Protein AF-A0A1I5PTF4-F1 (afdb_monomer_lite)

Foldseek 3Di:
DLVVCVQLVVLVVSQVVLVVVQVVLVVDDPPDLVNLLVLLVSLLSNLCSLLQLVDDVSSQVSLVVSLVSLPPDPSSVLSNLLSLLQCVSHDDLVVNLVSLVVSLVVCVVVVVLQSNLQSLLSNLLSCQLQDPDDLVSSVVSLVSSVVSDPDQDLSLLQSLQVVLVSCVQVVVHLPVSLVSLVVSCPHDDRLVSQLQSLQSNLLSCLLVVHDVVVSVVSVVSNVVSLVVSVPDPSDGPVSVVSNLLSVLLVCVSVVHDSLVSLVVVVVVVPPPCVLVSVLSNCVNVVPPPPPSDPVGSVSNSVRCSVSSGDHDHDHPND

Sequence (318 aa):
MAMYLYDSGDIDNSFSIAQELVNNIRTISNEDNDMNRMVCNVYSLMATLQNHLSIEDMGARYYKLALNRGKLHENTLYEYYCCLKKCGMFFQHNEEIQSLKEAAAYFEEINSVIDAGEAYFNIATEMLFYGGYENRLIESYFKKALDSFGHNSLKLSYVYNNMGIFYVLAKENAKEALEYFKKAKLLGLSDFTYMTINLNICMCDLLLDIEPLVFYQDHDNFMNAYESIASRENTTAYENQYKDLLEAITLEHQGKSAVQLCHKHLLKGEEFFSPIWKDILSRQISVPNKNATYPDSHFFYEQINRKRIFLAEFRYWE

Radius of gyration: 20.08 Å; chains: 1; bounding box: 46×39×57 Å

Organism: NCBI:txid43305

pLDDT: mean 88.53, std 10.12, range [48.53, 98.38]

Secondary structure (DSSP, 8-state):
-HHHHHHHT-HHHHHHHHHHHHHHHTT--TT-HHHHHHHHHHHHHHHHHHHHHT-TTTTHHHHHHHHHHHTSSGGGHHHHHHHHHTGGGTS-HHHHHHHHHHHHHHHHHTT-HHHHHHHHHHHHHHHHHH--S-HHHHHHHHHHHHHHS-TT-TTHHHHHHHHHHHHHHTS--HHHHHHHHHHHHTS---HHHHHHHHHHHHHHHHHHT--HHHHHHHHHHHHHHHHHHTTSTT--HHHHHHHHHHHHHHHHHTT---HHHHHHHHTTT-TTTHHHHHHHHHHHHT---TT---SSSHHHHHHHHHHT----------

Structure (mmCIF, N/CA/C/O backbone):
data_AF-A0A1I5PTF4-F1
#
_entry.id   AF-A0A1I5PTF4-F1
#
loop_
_atom_site.group_PDB
_atom_site.id
_atom_site.type_symbol
_atom_site.label_atom_id
_atom_site.label_alt_id
_atom_site.label_comp_id
_atom_site.label_asym_id
_atom_site.label_entity_id
_atom_site.label_seq_id
_atom_site.pdbx_PDB_ins_code
_atom_site.Cartn_x
_atom_site.Cartn_y
_atom_site.Cartn_z
_atom_site.occupancy
_atom_site.B_iso_or_equiv
_atom_site.auth_seq_id
_atom_site.auth_comp_id
_atom_site.auth_asym_id
_atom_site.auth_atom_id
_atom_site.pdbx_PDB_model_num
ATOM 1 N N . MET A 1 1 ? 0.232 3.411 -21.872 1.00 80.88 1 MET A N 1
ATOM 2 C CA . MET A 1 1 ? -1.235 3.419 -21.698 1.00 80.88 1 MET A CA 1
ATOM 3 C C . MET A 1 1 ? -1.656 2.479 -20.579 1.00 80.88 1 MET A C 1
ATOM 5 O O . MET A 1 1 ? -2.067 2.996 -19.559 1.00 80.88 1 MET A O 1
ATOM 9 N N . ALA A 1 2 ? -1.473 1.156 -20.700 1.00 87.69 2 ALA A N 1
ATOM 10 C CA . ALA A 1 2 ? -1.868 0.200 -19.649 1.00 87.69 2 ALA A CA 1
ATOM 11 C C . ALA A 1 2 ? -1.293 0.532 -18.254 1.00 87.69 2 ALA A C 1
ATOM 13 O O . ALA A 1 2 ? -2.047 0.671 -17.304 1.00 87.69 2 ALA A O 1
ATOM 14 N N . MET A 1 3 ? 0.014 0.790 -18.144 1.00 85.25 3 MET A N 1
ATOM 15 C CA . MET A 1 3 ? 0.644 1.184 -16.870 1.00 85.25 3 MET A CA 1
ATOM 16 C C . MET A 1 3 ? 0.053 2.472 -16.269 1.00 85.25 3 MET A C 1
ATOM 18 O O . MET A 1 3 ? -0.274 2.505 -15.096 1.00 85.25 3 MET A O 1
ATOM 22 N N . TYR A 1 4 ? -0.204 3.496 -17.090 1.00 83.88 4 TYR A N 1
ATOM 23 C CA . TYR A 1 4 ? -0.868 4.722 -16.626 1.00 83.88 4 TYR A CA 1
ATOM 24 C C . TYR A 1 4 ? -2.283 4.451 -16.094 1.00 83.88 4 TYR A C 1
ATOM 26 O O . TYR A 1 4 ? -2.690 5.025 -15.089 1.00 83.88 4 TYR A O 1
ATOM 34 N N . LEU A 1 5 ? -3.027 3.562 -16.760 1.00 84.88 5 LEU A N 1
ATOM 35 C CA . LEU A 1 5 ? -4.355 3.152 -16.309 1.00 84.88 5 LEU A CA 1
ATOM 36 C C . LEU A 1 5 ? -4.267 2.427 -14.963 1.00 84.88 5 LEU A C 1
ATOM 38 O O . LEU A 1 5 ? -5.004 2.788 -14.049 1.00 84.88 5 LEU A O 1
ATOM 42 N N . TYR A 1 6 ? -3.300 1.517 -14.802 1.00 85.19 6 TYR A N 1
ATOM 43 C CA . TYR A 1 6 ? -3.016 0.872 -13.519 1.00 85.19 6 TYR A CA 1
ATOM 44 C C . TYR A 1 6 ? -2.727 1.898 -12.411 1.00 85.19 6 TYR A C 1
ATOM 46 O O . TYR A 1 6 ? -3.403 1.881 -11.385 1.00 85.19 6 TYR A O 1
ATOM 54 N N . ASP A 1 7 ? -1.818 2.847 -12.651 1.00 76.75 7 ASP A N 1
ATOM 55 C CA . ASP A 1 7 ? -1.449 3.888 -11.677 1.00 76.75 7 ASP A CA 1
ATOM 56 C C . ASP A 1 7 ? -2.629 4.802 -11.311 1.00 76.75 7 ASP A C 1
ATOM 58 O O . ASP A 1 7 ? -2.730 5.302 -10.189 1.00 76.75 7 ASP A O 1
ATOM 62 N N . SER A 1 8 ? -3.549 5.018 -12.254 1.00 72.69 8 SER A N 1
ATOM 63 C CA . SER A 1 8 ? -4.776 5.789 -12.026 1.00 72.69 8 SER A CA 1
ATOM 64 C C . SER A 1 8 ? -5.890 4.996 -11.327 1.00 72.69 8 SER A C 1
ATOM 66 O O . SER A 1 8 ? -6.900 5.581 -10.940 1.00 72.69 8 SER A O 1
ATOM 68 N N . GLY A 1 9 ? -5.710 3.686 -11.128 1.00 74.50 9 GLY A N 1
ATOM 69 C CA . GLY A 1 9 ? -6.708 2.790 -10.544 1.00 74.50 9 GLY A CA 1
ATOM 70 C C . GLY A 1 9 ? -7.732 2.233 -11.541 1.00 74.50 9 GLY A C 1
ATOM 71 O O . GLY A 1 9 ? -8.684 1.570 -11.126 1.00 74.50 9 GLY A O 1
ATOM 72 N N . ASP A 1 10 ? -7.552 2.452 -12.844 1.00 81.44 10 ASP A N 1
ATOM 73 C CA . ASP A 1 10 ? -8.340 1.821 -13.909 1.00 81.44 10 ASP A CA 1
ATOM 74 C C . ASP A 1 10 ? -7.760 0.434 -14.244 1.00 81.44 10 ASP A C 1
ATOM 76 O O . ASP A 1 10 ? -7.103 0.203 -15.267 1.00 81.44 10 ASP A O 1
ATOM 80 N N . ILE A 1 11 ? -7.953 -0.486 -13.295 1.00 85.62 11 ILE A N 1
ATOM 81 C CA . ILE A 1 11 ? -7.423 -1.853 -13.341 1.00 85.62 11 ILE A CA 1
ATOM 82 C C . ILE A 1 11 ? -8.036 -2.640 -14.506 1.00 85.62 11 ILE A C 1
ATOM 84 O O . ILE A 1 11 ? -7.319 -3.379 -15.178 1.00 85.62 11 ILE A O 1
ATOM 88 N N . ASP A 1 12 ? -9.323 -2.430 -14.793 1.00 85.62 12 ASP A N 1
ATOM 89 C CA . ASP A 1 12 ? -10.088 -3.148 -15.820 1.00 85.62 12 ASP A CA 1
ATOM 90 C C . ASP A 1 12 ? -9.501 -2.907 -17.215 1.00 85.62 12 ASP A C 1
ATOM 92 O O . ASP A 1 12 ? -9.117 -3.846 -17.925 1.00 85.62 12 ASP A O 1
ATOM 96 N N . ASN A 1 13 ? -9.357 -1.633 -17.593 1.00 89.19 13 ASN A N 1
ATOM 97 C CA . ASN A 1 13 ? -8.793 -1.279 -18.890 1.00 89.19 13 ASN A CA 1
ATOM 98 C C . ASN A 1 13 ? -7.296 -1.595 -18.952 1.00 89.19 13 ASN A C 1
ATOM 100 O O . ASN A 1 13 ? -6.803 -2.017 -20.002 1.00 89.19 13 ASN A O 1
ATOM 104 N N . SER A 1 14 ? -6.570 -1.441 -17.839 1.00 92.31 14 SER A N 1
ATOM 105 C CA . SER A 1 14 ? -5.164 -1.844 -17.767 1.00 92.31 14 SER A CA 1
ATOM 106 C C . SER A 1 14 ? -4.986 -3.337 -18.053 1.00 92.31 14 SER A C 1
ATOM 108 O O . SER A 1 14 ? -4.173 -3.704 -18.907 1.00 92.31 14 SER A O 1
ATOM 110 N N . PHE A 1 15 ? -5.793 -4.193 -17.417 1.00 92.62 15 PHE A N 1
ATOM 111 C CA . PHE A 1 15 ? -5.755 -5.640 -17.602 1.00 92.62 15 PHE A CA 1
ATOM 112 C C . PHE A 1 15 ? -6.100 -6.059 -19.026 1.00 92.62 15 PHE A C 1
ATOM 114 O O . PHE A 1 15 ? -5.346 -6.822 -19.634 1.00 92.62 15 PHE A O 1
ATOM 121 N N . SER A 1 16 ? -7.176 -5.507 -19.587 1.00 92.62 16 SER A N 1
ATOM 122 C CA . SER A 1 16 ? -7.591 -5.785 -20.965 1.00 92.62 16 SER A CA 1
ATOM 123 C C . SER A 1 16 ? -6.475 -5.468 -21.973 1.00 92.62 16 SER A C 1
ATOM 125 O O . SER A 1 16 ? -6.077 -6.326 -22.768 1.00 92.62 16 SER A O 1
ATOM 127 N N . ILE A 1 17 ? -5.874 -4.276 -21.872 1.00 94.81 17 ILE A N 1
ATOM 128 C CA . ILE A 1 17 ? -4.780 -3.861 -22.763 1.00 94.81 17 ILE A CA 1
ATOM 129 C C . ILE A 1 17 ? -3.530 -4.719 -22.533 1.00 94.81 17 ILE A C 1
ATOM 131 O O . ILE A 1 17 ? -2.890 -5.146 -23.495 1.00 94.81 17 ILE A O 1
ATOM 135 N N . ALA A 1 18 ? -3.159 -4.997 -21.279 1.00 94.38 18 ALA A N 1
ATOM 136 C CA . ALA A 1 18 ? -2.005 -5.841 -20.977 1.00 94.38 18 ALA A CA 1
ATOM 137 C C . ALA A 1 18 ? -2.177 -7.256 -21.556 1.00 94.38 18 ALA A C 1
ATOM 139 O O . ALA A 1 18 ? -1.222 -7.825 -22.088 1.00 94.38 18 ALA A O 1
ATOM 140 N N . GLN A 1 19 ? -3.389 -7.812 -21.509 1.00 93.25 19 GLN A N 1
ATOM 141 C CA . GLN A 1 19 ? -3.687 -9.134 -22.052 1.00 93.25 19 GLN A CA 1
ATOM 142 C C . GLN A 1 19 ? -3.587 -9.170 -23.579 1.00 93.25 19 GLN A C 1
ATOM 144 O O . GLN A 1 19 ? -3.000 -10.105 -24.132 1.00 93.25 19 GLN A O 1
ATOM 149 N N . GLU A 1 20 ? -4.072 -8.134 -24.264 1.00 93.06 20 GLU A N 1
ATOM 150 C CA . GLU A 1 20 ? -3.877 -7.977 -25.708 1.00 93.06 20 GLU A CA 1
ATOM 151 C C . GLU A 1 20 ? -2.384 -7.910 -26.070 1.00 93.06 20 GLU A C 1
ATOM 153 O O . GLU A 1 20 ? -1.916 -8.637 -26.952 1.00 93.06 20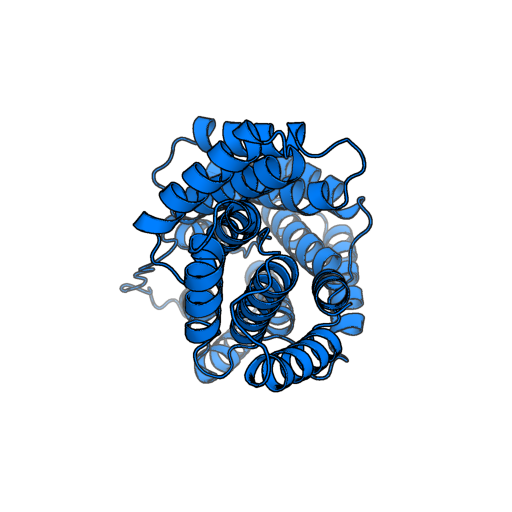 GLU A O 1
ATOM 158 N N . LEU A 1 21 ? -1.606 -7.102 -25.340 1.00 92.75 21 LEU A N 1
ATOM 159 C CA . LEU A 1 21 ? -0.164 -6.974 -25.556 1.00 92.75 21 LE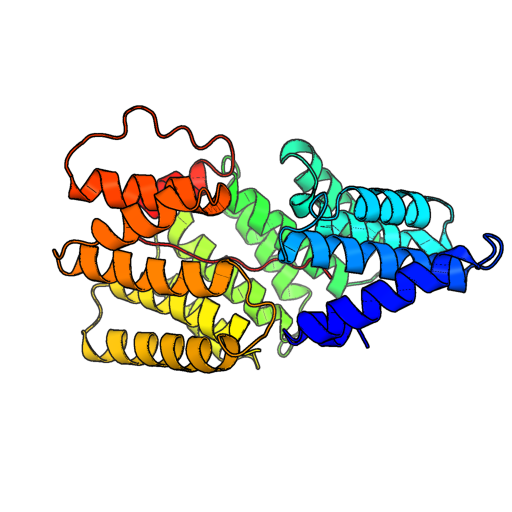U A CA 1
ATOM 160 C C . LEU A 1 21 ? 0.561 -8.312 -25.362 1.00 92.75 21 LEU A C 1
ATOM 162 O O . LEU A 1 21 ? 1.363 -8.695 -26.212 1.00 92.75 21 LEU A O 1
ATOM 166 N N . VAL A 1 22 ? 0.250 -9.063 -24.301 1.00 92.12 22 VAL A N 1
ATOM 167 C CA . VAL A 1 22 ? 0.828 -10.397 -24.060 1.00 92.12 22 VAL A CA 1
ATOM 168 C C . VAL A 1 22 ? 0.520 -11.370 -25.201 1.00 92.12 22 VAL A C 1
ATOM 170 O O . VAL A 1 22 ? 1.403 -12.125 -25.619 1.00 92.12 22 VAL A O 1
ATOM 173 N N . ASN A 1 23 ? -0.702 -11.352 -25.736 1.00 89.31 23 ASN A N 1
ATOM 174 C CA . ASN A 1 23 ? -1.079 -12.212 -26.859 1.00 89.31 23 ASN A CA 1
ATOM 175 C C . ASN A 1 23 ? -0.277 -11.884 -28.127 1.00 89.31 23 ASN A C 1
ATOM 177 O O . ASN A 1 23 ? 0.148 -12.799 -28.837 1.00 89.31 23 ASN A O 1
ATOM 181 N N . ASN A 1 24 ? 0.008 -10.601 -28.356 1.00 87.19 24 ASN A N 1
ATOM 182 C CA . ASN A 1 24 ? 0.784 -10.122 -29.499 1.00 87.19 24 ASN A CA 1
ATOM 183 C C . ASN A 1 24 ? 2.300 -10.359 -29.355 1.00 87.19 24 ASN A C 1
ATOM 185 O O . ASN A 1 24 ? 3.009 -10.444 -30.354 1.00 87.19 24 ASN A O 1
ATOM 189 N N . ILE A 1 25 ? 2.824 -10.536 -28.136 1.00 86.00 25 ILE A N 1
ATOM 190 C CA . ILE A 1 25 ? 4.259 -10.801 -27.913 1.00 86.00 25 ILE A CA 1
ATOM 191 C C . ILE A 1 25 ? 4.712 -12.149 -28.496 1.00 86.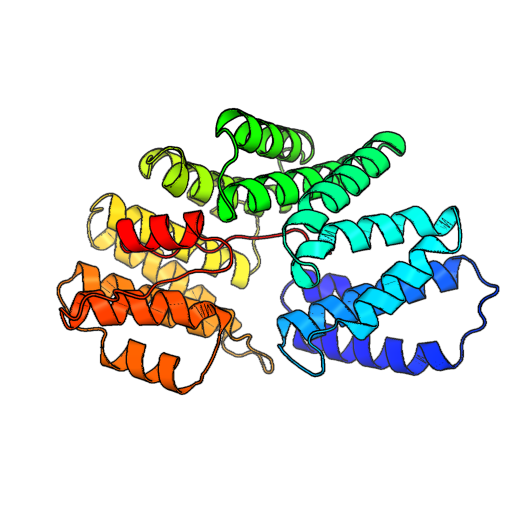00 25 ILE A C 1
ATOM 193 O O . ILE A 1 25 ? 5.876 -12.303 -28.869 1.00 86.00 25 ILE A O 1
ATOM 197 N N . ARG A 1 26 ? 3.806 -13.127 -28.649 1.00 66.25 26 ARG A N 1
ATOM 198 C CA . ARG A 1 26 ? 4.134 -14.476 -29.159 1.00 66.25 26 ARG A CA 1
ATOM 199 C C . ARG A 1 26 ? 4.685 -14.495 -30.590 1.00 66.25 26 ARG A C 1
ATOM 201 O O . ARG A 1 26 ? 5.212 -15.521 -31.010 1.00 66.25 26 ARG A O 1
ATOM 208 N N . THR A 1 27 ? 4.573 -13.394 -31.330 1.00 64.88 27 THR A N 1
ATOM 209 C CA . THR A 1 27 ? 5.012 -13.283 -32.728 1.00 64.88 27 THR A CA 1
ATOM 210 C C . THR A 1 27 ? 6.323 -12.510 -32.909 1.00 64.88 27 THR A C 1
ATOM 212 O O . THR A 1 27 ? 6.710 -12.240 -34.042 1.00 64.88 27 THR A O 1
ATOM 215 N N . ILE A 1 28 ? 7.001 -12.124 -31.822 1.00 64.00 28 ILE A N 1
ATOM 216 C CA . ILE A 1 28 ? 8.110 -11.157 -31.849 1.00 64.00 28 ILE A CA 1
ATOM 217 C C . ILE A 1 28 ? 9.474 -11.864 -31.714 1.00 64.00 28 ILE A C 1
ATOM 219 O O . ILE A 1 28 ? 9.648 -12.749 -30.878 1.00 64.00 28 ILE A O 1
ATOM 223 N N . SER A 1 29 ? 10.442 -11.473 -32.556 1.00 58.31 29 SER A N 1
ATOM 224 C CA . SER A 1 29 ? 11.831 -11.976 -32.555 1.00 58.31 29 SER A CA 1
ATOM 225 C C . SER A 1 29 ? 12.645 -11.450 -31.360 1.00 58.31 29 SER A C 1
ATOM 227 O O . SER A 1 29 ? 12.434 -10.328 -30.912 1.00 58.31 29 SER A O 1
ATOM 229 N N . ASN A 1 30 ? 13.612 -12.240 -30.874 1.00 61.94 30 ASN A N 1
ATOM 230 C CA . ASN A 1 30 ? 14.463 -11.923 -29.712 1.00 61.94 30 ASN A CA 1
ATOM 231 C C . ASN A 1 30 ? 15.628 -10.950 -30.006 1.00 61.94 30 ASN A C 1
ATOM 233 O O . ASN A 1 30 ? 16.384 -10.633 -29.091 1.00 61.94 30 ASN A O 1
ATOM 237 N N . GLU A 1 31 ? 15.819 -10.517 -31.253 1.00 62.47 31 GLU A N 1
ATOM 238 C CA . GLU A 1 31 ? 17.036 -9.798 -31.679 1.00 62.47 31 GLU A CA 1
ATOM 239 C C . GLU A 1 31 ? 16.957 -8.264 -31.548 1.00 62.47 31 GLU A C 1
ATOM 241 O O . GLU A 1 31 ? 17.973 -7.592 -31.712 1.00 62.47 31 GLU A O 1
ATOM 246 N N . ASP A 1 32 ? 15.786 -7.700 -31.229 1.00 69.62 32 ASP A N 1
ATOM 247 C CA . ASP A 1 32 ? 15.592 -6.249 -31.099 1.00 69.62 32 ASP A CA 1
ATOM 248 C C . ASP A 1 32 ? 15.573 -5.800 -29.625 1.00 69.62 32 ASP A C 1
ATOM 250 O O . ASP A 1 32 ? 14.757 -6.233 -28.806 1.00 69.62 32 ASP A O 1
ATOM 254 N N . ASN A 1 33 ? 16.500 -4.904 -29.297 1.00 65.06 33 ASN A N 1
ATOM 255 C CA . ASN A 1 33 ? 16.749 -4.373 -27.964 1.00 65.06 33 ASN A CA 1
ATOM 256 C C . ASN A 1 33 ? 15.581 -3.562 -27.382 1.00 65.06 33 ASN A C 1
ATOM 258 O O . ASN A 1 33 ? 15.250 -3.750 -26.209 1.00 65.06 33 ASN A O 1
ATOM 262 N N . ASP A 1 34 ? 14.936 -2.699 -28.169 1.00 69.19 34 ASP A N 1
ATOM 263 C CA . ASP A 1 34 ? 13.796 -1.905 -27.684 1.00 69.19 34 ASP A CA 1
ATOM 264 C C . ASP A 1 34 ? 12.563 -2.795 -27.487 1.00 69.19 34 ASP A C 1
ATOM 266 O O . ASP A 1 34 ? 11.793 -2.632 -26.533 1.00 69.19 34 ASP A O 1
ATOM 270 N N . MET A 1 35 ? 12.438 -3.825 -28.324 1.00 78.62 35 MET A N 1
ATOM 271 C CA . MET A 1 35 ? 11.400 -4.841 -28.177 1.00 78.62 35 MET A CA 1
ATOM 272 C C . MET A 1 35 ? 11.600 -5.687 -26.918 1.00 78.62 35 MET A C 1
ATOM 274 O O . MET A 1 35 ? 10.627 -5.991 -26.231 1.00 78.62 35 MET A O 1
ATOM 278 N N . ASN A 1 36 ? 12.841 -6.017 -26.552 1.00 80.12 36 ASN A N 1
ATOM 279 C CA . ASN A 1 36 ? 13.128 -6.761 -25.323 1.00 80.12 36 ASN A CA 1
ATOM 280 C C . ASN A 1 36 ? 12.722 -5.981 -24.057 1.00 80.12 36 ASN A C 1
ATOM 282 O O . ASN A 1 36 ? 12.136 -6.572 -23.144 1.00 80.12 36 ASN A O 1
ATOM 286 N N . ARG A 1 37 ? 12.948 -4.659 -24.023 1.00 87.62 37 ARG A N 1
ATOM 287 C CA . ARG A 1 37 ? 12.494 -3.782 -22.925 1.00 87.62 37 ARG A CA 1
ATOM 288 C C . ARG A 1 37 ? 10.970 -3.741 -22.831 1.00 87.62 37 ARG A C 1
ATOM 290 O O . ARG A 1 37 ? 10.405 -3.955 -21.760 1.00 87.62 37 ARG A O 1
ATOM 297 N N . MET A 1 38 ? 10.291 -3.543 -23.965 1.00 88.69 38 MET A N 1
ATOM 298 C CA . MET A 1 38 ? 8.825 -3.547 -24.027 1.00 88.69 38 MET A CA 1
ATOM 299 C C . MET A 1 38 ? 8.238 -4.873 -23.528 1.00 88.69 38 MET A C 1
ATOM 301 O O . MET A 1 38 ? 7.310 -4.869 -22.721 1.00 88.69 38 MET A O 1
ATOM 305 N N . VAL A 1 39 ? 8.791 -6.006 -23.970 1.00 89.75 39 VAL A N 1
ATOM 306 C CA . VAL A 1 39 ? 8.350 -7.342 -23.544 1.00 89.75 39 VAL A CA 1
ATOM 307 C C . VAL A 1 39 ? 8.524 -7.528 -22.037 1.00 89.75 39 VAL A C 1
ATOM 309 O O . VAL A 1 39 ? 7.618 -8.046 -21.384 1.00 89.75 39 VAL A O 1
ATOM 312 N N . CYS A 1 40 ? 9.653 -7.082 -21.473 1.00 91.12 40 CYS A N 1
ATOM 313 C CA . CYS A 1 40 ? 9.882 -7.124 -20.030 1.00 91.12 40 CYS A CA 1
ATOM 314 C C . CYS A 1 40 ? 8.804 -6.332 -19.274 1.00 91.12 40 CYS A C 1
ATOM 316 O O . CYS A 1 40 ? 8.163 -6.886 -18.384 1.00 91.12 40 CYS A O 1
ATOM 318 N N . ASN A 1 41 ? 8.527 -5.094 -19.694 1.00 92.06 41 ASN A N 1
ATOM 319 C CA . ASN A 1 41 ? 7.523 -4.234 -19.060 1.00 92.06 41 ASN A CA 1
ATOM 320 C C . ASN A 1 41 ? 6.106 -4.808 -19.151 1.00 92.06 41 ASN A C 1
ATOM 322 O O . ASN A 1 41 ? 5.368 -4.773 -18.171 1.00 92.06 41 ASN A O 1
ATOM 326 N N . VAL A 1 42 ? 5.724 -5.386 -20.294 1.00 94.12 42 VAL A N 1
ATOM 327 C CA . VAL A 1 42 ? 4.402 -6.013 -20.454 1.00 94.12 42 VAL A CA 1
ATOM 328 C C . VAL A 1 42 ? 4.252 -7.234 -19.546 1.00 94.12 42 VAL A C 1
ATOM 330 O O . VAL A 1 42 ? 3.220 -7.380 -18.894 1.00 94.12 42 VAL A O 1
ATOM 333 N N . TYR A 1 43 ? 5.269 -8.097 -19.460 1.00 94.38 43 TYR A N 1
ATOM 334 C CA . TYR A 1 43 ? 5.235 -9.223 -18.524 1.00 94.38 43 TYR A CA 1
ATOM 335 C C . TYR A 1 43 ? 5.229 -8.761 -17.069 1.00 94.38 43 TYR A C 1
ATOM 337 O O . TYR A 1 43 ? 4.488 -9.318 -16.266 1.00 94.38 43 TYR A O 1
ATOM 345 N N . SER A 1 44 ? 6.007 -7.732 -16.740 1.00 94.81 44 SER A N 1
ATOM 346 C CA . SER A 1 44 ? 6.056 -7.163 -15.396 1.00 94.81 44 SER A CA 1
ATOM 347 C C . SER A 1 44 ? 4.686 -6.623 -14.973 1.00 94.81 44 SER A C 1
ATOM 349 O O . SER A 1 44 ? 4.169 -7.020 -13.934 1.00 94.81 44 SER A O 1
ATOM 351 N N . LEU A 1 45 ? 4.041 -5.824 -15.830 1.00 95.06 45 LEU A N 1
ATOM 352 C CA . LEU A 1 45 ? 2.702 -5.286 -15.583 1.00 95.06 45 LEU A CA 1
ATOM 353 C C . LEU A 1 45 ? 1.641 -6.393 -15.488 1.00 95.06 45 LEU A C 1
ATOM 355 O O . LEU A 1 45 ? 0.792 -6.363 -14.602 1.00 95.06 45 LEU A O 1
ATOM 359 N N . MET A 1 46 ? 1.687 -7.393 -16.375 1.00 95.06 46 MET A N 1
ATOM 360 C CA . MET A 1 46 ? 0.762 -8.530 -16.315 1.00 95.06 46 MET A CA 1
ATOM 361 C C . MET A 1 46 ? 0.907 -9.306 -15.002 1.00 95.06 46 MET A C 1
ATOM 363 O O . MET A 1 46 ? -0.095 -9.727 -14.429 1.00 95.06 46 MET A O 1
ATOM 367 N N . ALA A 1 47 ? 2.135 -9.478 -14.508 1.00 94.88 47 ALA A N 1
ATOM 368 C CA . ALA A 1 47 ? 2.374 -10.120 -13.224 1.00 94.88 47 ALA A CA 1
ATOM 369 C C . ALA A 1 47 ? 1.702 -9.347 -12.081 1.00 94.88 47 ALA A C 1
ATOM 371 O O . ALA A 1 47 ? 0.956 -9.937 -11.301 1.00 94.88 47 ALA A O 1
ATOM 372 N N . THR A 1 48 ? 1.902 -8.027 -12.035 1.00 92.69 48 THR A N 1
ATOM 373 C CA . THR A 1 48 ? 1.270 -7.130 -11.059 1.00 92.69 48 THR A CA 1
ATOM 374 C C . THR A 1 48 ? -0.253 -7.210 -11.116 1.00 92.69 48 THR A C 1
ATOM 376 O O . THR A 1 48 ? -0.901 -7.376 -10.087 1.00 92.69 48 THR A O 1
ATOM 379 N N . LEU A 1 49 ? -0.841 -7.150 -12.313 1.00 92.12 49 LEU A N 1
ATOM 380 C CA . LEU A 1 49 ? -2.292 -7.201 -12.488 1.00 92.12 49 LEU A CA 1
ATOM 381 C C . LEU A 1 49 ? -2.885 -8.551 -12.068 1.00 92.12 49 LEU A C 1
ATOM 383 O O . LEU A 1 49 ? -3.912 -8.582 -11.398 1.00 92.12 49 LEU A O 1
ATOM 387 N N . GLN A 1 50 ? -2.246 -9.669 -12.423 1.00 91.69 50 GLN A N 1
ATOM 388 C CA . GLN A 1 50 ? -2.721 -10.991 -12.006 1.00 91.69 50 GLN A CA 1
ATOM 389 C C . GLN A 1 50 ? -2.620 -11.197 -10.494 1.00 91.69 50 GLN A C 1
ATOM 391 O O . GLN A 1 50 ? -3.508 -11.816 -9.909 1.00 91.69 50 GLN A O 1
ATOM 396 N N . ASN A 1 51 ? -1.569 -10.663 -9.865 1.00 89.12 51 ASN A N 1
ATOM 397 C CA . ASN A 1 51 ? -1.426 -10.650 -8.413 1.00 89.12 51 ASN A CA 1
ATOM 398 C C . ASN A 1 51 ? -2.554 -9.834 -7.762 1.00 89.12 51 ASN A C 1
ATOM 400 O O . ASN A 1 51 ? -3.303 -10.347 -6.936 1.00 89.12 51 ASN A O 1
ATOM 404 N N . HIS A 1 52 ? -2.741 -8.601 -8.234 1.00 86.38 52 HIS A N 1
ATOM 405 C CA . HIS A 1 52 ? -3.754 -7.664 -7.755 1.00 86.38 52 HIS A CA 1
ATOM 406 C C . HIS A 1 52 ? -5.182 -8.224 -7.862 1.00 86.38 52 HIS A C 1
ATOM 408 O O . HIS A 1 52 ? -5.985 -8.074 -6.944 1.00 86.38 52 HIS A O 1
ATOM 414 N N . LEU A 1 53 ? -5.494 -8.901 -8.969 1.00 85.69 53 LEU A N 1
ATOM 415 C CA . LEU A 1 53 ? -6.799 -9.519 -9.215 1.00 85.69 53 LEU A CA 1
ATOM 416 C C . LEU A 1 53 ? -6.942 -10.915 -8.589 1.00 85.69 53 LEU A C 1
ATOM 418 O O . LEU A 1 53 ? -8.031 -11.481 -8.620 1.00 85.69 53 LEU A O 1
ATOM 422 N N . SER A 1 54 ? -5.866 -11.478 -8.025 1.00 84.56 54 SER A N 1
ATOM 423 C CA . SER A 1 54 ? -5.837 -12.840 -7.474 1.00 84.56 54 SER A CA 1
ATOM 424 C C . SER A 1 54 ? -6.327 -13.908 -8.470 1.00 84.56 54 SER A C 1
ATOM 426 O O . SER A 1 54 ? -7.112 -14.792 -8.127 1.00 84.56 54 SER A O 1
ATOM 428 N N . ILE A 1 55 ? -5.868 -13.825 -9.723 1.00 86.75 55 ILE A N 1
ATOM 429 C CA . ILE A 1 55 ? -6.241 -14.742 -10.817 1.00 86.75 55 ILE A CA 1
ATOM 430 C C . ILE A 1 55 ? -5.052 -15.582 -11.301 1.00 86.75 55 ILE A C 1
ATOM 432 O O . ILE A 1 55 ? -3.893 -15.239 -11.076 1.00 86.75 55 ILE A O 1
ATOM 436 N N . GLU A 1 56 ? -5.342 -16.671 -12.021 1.00 89.44 56 GLU A N 1
ATOM 437 C CA . GLU A 1 56 ? -4.344 -17.617 -12.551 1.00 89.44 56 GLU A CA 1
ATOM 438 C C . GLU A 1 56 ? -3.352 -18.102 -11.471 1.00 89.44 56 GLU A C 1
ATOM 440 O O . GLU A 1 56 ? -3.771 -18.699 -10.483 1.00 89.44 56 GLU A O 1
ATOM 445 N N . ASP A 1 57 ? -2.046 -17.892 -11.664 1.00 90.69 57 ASP A N 1
ATOM 446 C CA . ASP A 1 57 ? -0.979 -18.213 -10.710 1.00 90.69 57 ASP A CA 1
ATOM 447 C C . ASP A 1 57 ? -0.506 -16.974 -9.930 1.00 90.69 57 ASP A C 1
ATOM 449 O O . ASP A 1 57 ? 0.651 -16.899 -9.509 1.00 90.69 57 ASP A O 1
ATOM 453 N N . MET A 1 58 ? -1.396 -15.985 -9.777 1.00 89.75 58 MET A N 1
ATOM 454 C CA . MET A 1 58 ? -1.131 -14.684 -9.153 1.00 89.75 58 MET A CA 1
ATOM 455 C C . MET A 1 58 ? 0.043 -13.938 -9.802 1.00 89.75 58 MET A C 1
ATOM 457 O O . MET A 1 58 ? 0.745 -13.181 -9.138 1.00 89.75 58 MET A O 1
ATOM 461 N N . GLY A 1 59 ? 0.283 -14.167 -11.099 1.00 93.56 59 GLY A N 1
ATOM 462 C CA . GLY A 1 59 ? 1.310 -13.480 -11.878 1.00 93.56 59 GLY A CA 1
ATOM 463 C C . GLY A 1 59 ? 2.710 -14.084 -11.788 1.00 93.56 59 GLY A C 1
ATOM 464 O O . GLY A 1 59 ? 3.619 -13.592 -12.462 1.00 93.56 59 GLY A O 1
ATOM 465 N N . ALA A 1 60 ? 2.911 -15.157 -11.015 1.00 93.06 60 ALA A N 1
ATOM 466 C CA . ALA A 1 60 ? 4.233 -15.730 -10.753 1.00 93.06 60 ALA A CA 1
ATOM 467 C C . ALA A 1 60 ? 4.982 -16.126 -12.041 1.00 93.06 60 ALA A C 1
ATOM 469 O O . ALA A 1 60 ? 6.177 -15.840 -12.195 1.00 93.06 60 ALA A O 1
ATOM 470 N N . ARG A 1 61 ? 4.289 -16.735 -13.015 1.00 94.38 61 ARG A N 1
ATOM 471 C CA . ARG A 1 61 ? 4.870 -17.059 -14.327 1.00 94.38 61 ARG A CA 1
ATOM 472 C C . ARG A 1 61 ? 5.350 -15.811 -15.060 1.00 94.38 61 ARG A C 1
ATOM 474 O O . ARG A 1 61 ? 6.457 -15.823 -15.600 1.00 94.38 61 ARG A O 1
ATOM 481 N N . TYR A 1 62 ? 4.534 -14.761 -15.118 1.00 95.06 62 TYR A N 1
ATOM 482 C CA . TYR A 1 62 ? 4.890 -13.541 -15.843 1.00 95.06 62 TYR A CA 1
ATOM 483 C C . TYR A 1 62 ? 6.009 -12.770 -15.150 1.00 95.06 62 TYR A C 1
ATOM 485 O O . TYR A 1 62 ? 6.910 -12.288 -15.834 1.00 95.06 62 TYR A O 1
ATOM 493 N N . TYR A 1 63 ? 6.042 -12.767 -13.819 1.00 95.06 63 TYR A N 1
ATOM 494 C CA . TYR A 1 63 ? 7.140 -12.178 -13.063 1.00 95.06 63 TYR A CA 1
ATOM 495 C C . TYR A 1 63 ? 8.479 -12.845 -13.398 1.00 95.06 63 TYR A C 1
ATOM 497 O O . TYR A 1 63 ? 9.459 -12.181 -13.741 1.00 95.06 63 TYR A O 1
ATOM 505 N N . LYS A 1 64 ? 8.506 -14.184 -13.421 1.00 93.44 64 LYS A N 1
ATOM 506 C CA . LYS A 1 64 ? 9.695 -14.948 -13.822 1.00 93.44 64 LYS A CA 1
ATOM 507 C C . LYS A 1 64 ? 10.111 -14.661 -15.266 1.00 93.44 64 LYS A C 1
ATOM 509 O O . LYS A 1 64 ? 11.305 -14.575 -15.556 1.00 93.44 64 LYS A O 1
ATOM 514 N N . LEU A 1 65 ? 9.150 -14.525 -16.182 1.00 92.38 65 LEU A N 1
ATOM 515 C CA . LEU A 1 65 ? 9.433 -14.146 -17.569 1.00 92.38 65 LEU A CA 1
ATOM 516 C C . LEU A 1 65 ? 10.037 -12.739 -17.654 1.00 92.38 65 LEU A C 1
ATOM 518 O O . LEU A 1 65 ? 11.009 -12.560 -18.385 1.00 92.38 65 LEU A O 1
ATOM 522 N N . ALA A 1 66 ? 9.515 -11.777 -16.891 1.00 93.44 66 ALA A N 1
ATOM 523 C CA . ALA A 1 66 ? 10.036 -10.416 -16.836 1.00 93.44 66 ALA A CA 1
ATOM 524 C C . ALA A 1 66 ? 11.481 -10.385 -16.312 1.00 93.44 66 ALA A C 1
ATOM 526 O O . ALA A 1 66 ? 12.354 -9.856 -16.998 1.00 93.44 66 ALA A O 1
ATOM 527 N N . LEU A 1 67 ? 11.767 -11.049 -15.184 1.00 92.88 67 LEU A N 1
ATOM 528 C CA . LEU A 1 67 ? 13.122 -11.149 -14.621 1.00 92.88 67 LEU A CA 1
ATOM 529 C C . LEU A 1 67 ? 14.113 -11.786 -15.596 1.00 92.88 67 LEU A C 1
ATOM 531 O O . LEU A 1 67 ? 15.200 -11.251 -15.824 1.00 92.88 67 LEU A O 1
ATOM 535 N N . ASN A 1 68 ? 13.728 -12.915 -16.197 1.00 90.44 68 ASN A N 1
ATOM 536 C CA . ASN A 1 68 ? 14.576 -13.599 -17.165 1.00 90.44 68 ASN A CA 1
ATOM 537 C C . ASN A 1 68 ? 14.888 -12.699 -18.354 1.00 90.44 68 ASN A C 1
ATOM 539 O O . ASN A 1 68 ? 16.021 -12.712 -18.807 1.00 90.44 68 ASN A O 1
ATOM 543 N N . ARG A 1 69 ? 13.908 -11.926 -18.841 1.00 88.06 69 ARG A N 1
ATOM 544 C CA . ARG A 1 69 ? 14.090 -10.993 -19.959 1.00 88.06 69 ARG A CA 1
ATOM 545 C C . ARG A 1 69 ? 14.968 -9.804 -19.587 1.00 88.06 69 ARG A C 1
ATOM 547 O O . ARG A 1 69 ? 15.888 -9.503 -20.337 1.00 88.06 69 ARG A O 1
ATOM 554 N N . GLY A 1 70 ? 14.732 -9.183 -18.432 1.00 89.12 70 GLY A N 1
ATOM 555 C CA . GLY A 1 70 ? 15.502 -8.027 -17.970 1.00 89.12 70 GLY A CA 1
ATOM 556 C C . GLY A 1 70 ? 16.985 -8.343 -17.746 1.00 89.12 70 GLY A C 1
ATOM 557 O O . GLY A 1 70 ? 17.846 -7.500 -17.974 1.00 89.12 70 GLY A O 1
ATOM 558 N N . LYS A 1 71 ? 17.313 -9.580 -17.354 1.00 89.38 71 LYS A N 1
ATOM 559 C CA . LYS A 1 71 ? 18.698 -9.985 -17.066 1.00 89.38 71 LYS A CA 1
ATOM 560 C C . LYS A 1 71 ? 19.525 -10.357 -18.309 1.00 89.38 71 LYS A C 1
ATOM 562 O O . LYS A 1 71 ? 20.719 -10.608 -18.178 1.00 89.38 71 LYS A O 1
ATOM 567 N N . LEU A 1 72 ? 18.921 -10.440 -19.500 1.00 82.00 72 LEU A N 1
ATOM 568 C CA . LEU A 1 72 ? 19.615 -10.937 -20.700 1.00 82.00 72 LEU A CA 1
ATOM 569 C C . LEU A 1 72 ? 20.715 -9.999 -21.194 1.00 82.00 72 LEU A C 1
ATOM 571 O O . LEU A 1 72 ? 21.749 -10.474 -21.668 1.00 82.00 72 LEU A O 1
ATOM 575 N N . HIS A 1 73 ? 20.484 -8.689 -21.116 1.00 80.06 73 HIS A N 1
ATOM 576 C CA . HIS A 1 73 ? 21.337 -7.693 -21.746 1.00 80.06 73 HIS A CA 1
ATOM 577 C C . HIS A 1 73 ? 21.574 -6.494 -20.824 1.00 80.06 73 HIS A C 1
ATOM 579 O O . HIS A 1 73 ? 20.746 -6.154 -19.983 1.00 80.06 73 HIS A O 1
ATOM 585 N N . GLU A 1 74 ? 22.712 -5.822 -21.000 1.00 83.19 74 GLU A N 1
ATOM 586 C CA . GLU A 1 74 ? 23.083 -4.645 -20.203 1.00 83.19 74 GLU A CA 1
ATOM 587 C C . GLU A 1 74 ? 22.049 -3.512 -20.332 1.00 83.19 74 GLU A C 1
ATOM 589 O O . GLU A 1 74 ? 21.693 -2.860 -19.355 1.00 83.19 74 GLU A O 1
ATOM 594 N N . ASN A 1 75 ? 21.481 -3.340 -21.526 1.00 83.38 75 ASN A N 1
ATOM 595 C CA . ASN A 1 75 ? 20.463 -2.332 -21.822 1.00 83.38 75 ASN A CA 1
ATOM 596 C C . ASN A 1 75 ? 19.050 -2.682 -21.313 1.00 83.38 75 ASN A C 1
ATOM 598 O O . ASN A 1 75 ? 18.147 -1.869 -21.495 1.00 83.38 75 ASN A O 1
ATOM 602 N N . THR A 1 76 ? 18.846 -3.862 -20.717 1.00 89.12 76 THR A N 1
ATOM 603 C CA . THR A 1 76 ? 17.582 -4.269 -20.071 1.00 89.12 76 THR A CA 1
ATOM 604 C C . THR A 1 76 ? 17.706 -4.370 -18.547 1.00 89.12 76 THR A C 1
ATOM 606 O O . THR A 1 76 ? 16.750 -4.749 -17.865 1.00 89.12 76 THR A O 1
ATOM 609 N N . LEU A 1 77 ? 18.881 -4.035 -17.993 1.00 93.12 77 LEU A N 1
ATOM 610 C CA . LEU A 1 77 ? 19.124 -4.075 -16.550 1.00 93.12 77 LEU A CA 1
ATOM 611 C C . LEU A 1 77 ? 18.198 -3.129 -15.787 1.00 93.12 77 LEU A C 1
ATOM 613 O O . LEU A 1 77 ? 17.757 -3.477 -14.695 1.00 93.12 77 LEU A O 1
ATOM 617 N N . TYR A 1 78 ? 17.842 -1.983 -16.372 1.00 94.75 78 TYR A N 1
ATOM 618 C CA . TYR A 1 78 ? 16.879 -1.070 -15.764 1.00 94.75 78 TYR A CA 1
ATOM 619 C C . TYR A 1 78 ? 15.551 -1.780 -15.476 1.00 94.75 78 TYR A C 1
ATOM 621 O O . TYR A 1 78 ? 15.090 -1.796 -14.336 1.00 94.75 78 TYR A O 1
ATOM 629 N N . GLU A 1 79 ? 14.981 -2.462 -16.472 1.00 94.44 79 GLU A N 1
ATOM 630 C CA . GLU A 1 79 ? 13.729 -3.201 -16.309 1.00 94.44 79 GLU A CA 1
ATOM 631 C C . GLU A 1 79 ? 13.872 -4.393 -15.345 1.00 94.44 79 GLU A C 1
ATOM 633 O O . GLU A 1 79 ? 12.940 -4.691 -14.593 1.00 94.44 79 GLU A O 1
ATOM 638 N N . TYR A 1 80 ? 15.041 -5.044 -15.296 1.00 95.12 80 TYR A N 1
ATOM 639 C CA . TYR A 1 80 ? 15.335 -6.069 -14.287 1.00 95.12 80 TYR A CA 1
ATOM 640 C C . TYR A 1 80 ? 15.250 -5.511 -12.862 1.00 95.12 80 TYR A C 1
ATOM 642 O O . TYR A 1 80 ? 14.561 -6.088 -12.020 1.00 95.12 80 TYR A O 1
ATOM 650 N N . TYR A 1 81 ? 15.899 -4.378 -12.589 1.00 95.81 81 TYR A N 1
ATOM 651 C CA . TYR A 1 81 ? 15.874 -3.765 -11.261 1.00 95.81 81 TYR A CA 1
ATOM 652 C C . TYR A 1 81 ? 14.507 -3.159 -10.922 1.00 95.81 81 TYR A C 1
ATOM 654 O O . TYR A 1 81 ? 14.092 -3.225 -9.764 1.00 95.81 81 TYR A O 1
ATOM 662 N N . CYS A 1 82 ? 13.738 -2.698 -11.914 1.00 94.06 82 CYS A N 1
ATOM 663 C CA . CYS A 1 82 ? 12.322 -2.381 -11.716 1.00 94.06 82 CYS A CA 1
ATOM 664 C C . CYS A 1 82 ? 11.504 -3.616 -11.319 1.00 94.06 82 CYS A C 1
ATOM 666 O O . CYS A 1 82 ? 10.653 -3.525 -10.441 1.00 94.06 82 CYS A O 1
ATOM 668 N N . CYS A 1 83 ? 11.788 -4.795 -11.880 1.00 93.94 83 CYS A N 1
ATOM 669 C CA . CYS A 1 83 ? 11.157 -6.037 -11.427 1.00 93.94 83 CYS A CA 1
ATOM 670 C C . CYS A 1 83 ? 11.594 -6.425 -10.004 1.00 93.94 83 CYS A C 1
ATOM 672 O O . CYS A 1 83 ? 10.772 -6.926 -9.236 1.00 93.94 83 CYS A O 1
ATOM 674 N N . LEU A 1 84 ? 12.848 -6.175 -9.611 1.00 93.38 84 LEU A N 1
ATOM 675 C CA . LEU A 1 84 ? 13.293 -6.413 -8.233 1.00 93.38 84 LEU A CA 1
ATOM 676 C C . LEU A 1 84 ? 12.600 -5.491 -7.219 1.00 93.38 84 LEU A C 1
ATOM 678 O O . LEU A 1 84 ? 12.352 -5.940 -6.104 1.00 93.38 84 LEU A O 1
ATOM 682 N N . LYS A 1 85 ? 12.185 -4.267 -7.591 1.00 91.88 85 LYS A N 1
ATOM 683 C CA . LYS A 1 85 ? 11.334 -3.424 -6.720 1.00 91.88 85 LYS A CA 1
ATOM 684 C C . LYS A 1 85 ? 10.029 -4.125 -6.310 1.00 91.88 85 LYS A C 1
ATOM 686 O O . LYS A 1 85 ? 9.524 -3.832 -5.232 1.00 91.88 85 LYS A O 1
ATOM 691 N N . LYS A 1 86 ? 9.530 -5.066 -7.128 1.00 88.69 86 LYS A N 1
ATOM 692 C CA . LYS A 1 86 ? 8.260 -5.806 -6.958 1.00 88.69 86 LYS A CA 1
ATOM 693 C C . LYS A 1 86 ? 8.389 -7.158 -6.275 1.00 88.69 86 LYS A C 1
ATOM 695 O O . LYS A 1 86 ? 7.418 -7.906 -6.208 1.00 88.69 86 LYS A O 1
ATOM 700 N N . CYS A 1 87 ? 9.585 -7.512 -5.813 1.00 87.62 87 CYS A N 1
ATOM 701 C CA . CYS A 1 87 ? 9.857 -8.870 -5.357 1.00 87.62 87 CYS A CA 1
ATOM 702 C C . CYS A 1 87 ? 8.966 -9.328 -4.193 1.00 87.62 87 CYS A C 1
ATOM 704 O O . CYS A 1 87 ? 8.612 -10.502 -4.177 1.00 87.62 87 CYS A O 1
ATOM 706 N N . GLY A 1 88 ? 8.503 -8.438 -3.311 1.00 83.75 88 GLY A N 1
ATOM 707 C CA . GLY A 1 88 ? 7.583 -8.804 -2.223 1.00 83.75 88 GLY A CA 1
ATOM 708 C C . GLY A 1 88 ? 6.209 -9.303 -2.643 1.00 83.75 88 GLY A C 1
ATOM 709 O O . GLY A 1 88 ? 5.521 -9.944 -1.857 1.00 83.75 88 GLY A O 1
ATOM 710 N N . MET A 1 89 ? 5.806 -9.081 -3.896 1.00 84.12 89 MET A N 1
ATOM 711 C CA . MET A 1 89 ? 4.600 -9.710 -4.443 1.00 84.12 89 MET A CA 1
ATOM 712 C C . MET A 1 89 ? 4.785 -11.211 -4.716 1.00 84.12 89 MET A C 1
ATOM 714 O O . MET A 1 89 ? 3.794 -11.928 -4.855 1.00 84.12 89 MET A O 1
ATOM 718 N N . PHE A 1 90 ? 6.031 -11.689 -4.844 1.00 83.75 90 PHE A N 1
ATOM 719 C CA . PHE A 1 90 ? 6.340 -13.012 -5.402 1.00 83.75 90 PHE A CA 1
ATOM 720 C C . PHE A 1 90 ? 7.359 -13.835 -4.599 1.00 83.75 90 PHE A C 1
ATOM 722 O O . PHE A 1 90 ? 7.409 -15.055 -4.768 1.00 83.75 90 PHE A O 1
ATOM 729 N N . PHE A 1 91 ? 8.202 -13.208 -3.778 1.00 75.88 91 PHE A N 1
ATOM 730 C CA . PHE A 1 91 ? 9.274 -13.855 -3.016 1.00 75.88 91 PHE A CA 1
ATOM 731 C C . PHE A 1 91 ? 8.921 -13.999 -1.535 1.00 75.88 91 PHE A C 1
ATOM 733 O O . PHE A 1 91 ? 8.052 -13.317 -1.005 1.00 75.88 91 PHE A O 1
ATOM 740 N N . GLN A 1 92 ? 9.634 -14.905 -0.860 1.00 67.25 92 GLN A N 1
ATOM 741 C CA . GLN A 1 92 ? 9.624 -14.997 0.599 1.00 67.25 92 GLN A CA 1
ATOM 742 C C . GLN A 1 92 ? 10.574 -13.945 1.201 1.00 67.25 92 GLN A C 1
ATOM 744 O O . GLN A 1 92 ? 11.636 -13.658 0.645 1.00 67.25 92 GLN A O 1
ATOM 749 N N . HIS A 1 93 ? 10.215 -13.419 2.374 1.00 66.81 93 HIS A N 1
ATOM 750 C CA . HIS A 1 93 ? 10.767 -12.194 2.972 1.00 66.81 93 HIS A CA 1
ATOM 751 C C . HIS A 1 93 ? 12.309 -12.057 2.993 1.00 66.81 93 HIS A C 1
ATOM 753 O O . HIS A 1 93 ? 12.848 -10.980 2.740 1.00 66.81 93 HIS A O 1
ATOM 759 N N . ASN A 1 94 ? 13.059 -13.131 3.265 1.00 66.19 94 ASN A N 1
ATOM 760 C CA . ASN A 1 94 ? 14.520 -13.034 3.417 1.00 66.19 94 ASN A CA 1
ATOM 761 C C . ASN A 1 94 ? 15.253 -12.641 2.118 1.00 66.19 94 ASN A C 1
ATOM 763 O O . ASN A 1 94 ? 16.351 -12.088 2.182 1.00 66.19 94 ASN A O 1
ATOM 767 N N . GLU A 1 95 ? 14.665 -12.912 0.950 1.00 81.44 95 GLU A N 1
ATOM 768 C CA . GLU A 1 95 ? 15.247 -12.566 -0.355 1.00 81.44 95 GLU A CA 1
ATOM 769 C C . GLU A 1 95 ? 14.832 -11.160 -0.824 1.00 81.44 95 GLU A C 1
ATOM 771 O O . GLU A 1 95 ? 15.511 -10.551 -1.658 1.00 81.44 95 GLU A O 1
ATOM 776 N N . GLU A 1 96 ? 13.758 -10.610 -0.255 1.00 87.75 96 GLU A N 1
ATOM 777 C CA . GLU A 1 96 ? 13.164 -9.341 -0.675 1.00 87.75 96 GLU A CA 1
ATOM 778 C C . GLU A 1 96 ? 14.034 -8.141 -0.297 1.00 87.75 96 GLU A C 1
ATOM 780 O O . GLU A 1 96 ? 14.451 -7.382 -1.170 1.00 87.75 96 GLU A O 1
ATOM 785 N N . ILE A 1 97 ? 14.400 -7.986 0.980 1.00 90.56 97 ILE A N 1
ATOM 786 C CA . ILE A 1 97 ? 15.193 -6.824 1.424 1.00 90.56 97 ILE A CA 1
ATOM 787 C C . ILE A 1 97 ? 16.544 -6.756 0.699 1.00 90.56 97 ILE A C 1
ATOM 789 O O . ILE A 1 97 ? 17.038 -5.665 0.405 1.00 90.56 97 ILE A O 1
ATOM 793 N N . GLN A 1 98 ? 17.151 -7.908 0.407 1.00 91.88 98 GLN A N 1
ATOM 794 C CA . GLN A 1 98 ? 18.396 -7.963 -0.355 1.00 91.88 98 GLN A CA 1
ATOM 795 C C . GLN A 1 98 ? 18.177 -7.527 -1.810 1.00 91.88 98 GLN A C 1
ATOM 797 O O . GLN A 1 98 ? 18.902 -6.656 -2.289 1.00 91.88 98 GLN A O 1
ATOM 802 N N . SER A 1 99 ? 17.141 -8.043 -2.474 1.00 93.56 99 SER A N 1
ATOM 803 C CA . SER A 1 99 ? 16.776 -7.651 -3.843 1.00 93.56 99 SER A CA 1
ATOM 804 C C . SER A 1 99 ? 16.463 -6.155 -3.955 1.00 93.56 99 SER A C 1
ATOM 806 O O . SER A 1 99 ? 16.913 -5.487 -4.886 1.00 93.56 99 SER A O 1
ATOM 808 N N . LEU A 1 100 ? 15.755 -5.595 -2.972 1.00 95.12 100 LEU A N 1
ATOM 809 C CA . LEU A 1 100 ? 15.453 -4.166 -2.918 1.00 95.12 100 LEU A CA 1
ATOM 810 C C . LEU A 1 100 ? 16.714 -3.312 -2.718 1.00 95.12 100 LEU A C 1
ATOM 812 O O . LEU A 1 100 ? 16.837 -2.248 -3.323 1.00 95.12 100 LEU A O 1
ATOM 816 N N . LYS A 1 101 ? 17.675 -3.765 -1.899 1.00 95.62 101 LYS A N 1
ATOM 817 C CA . LYS A 1 101 ? 18.971 -3.081 -1.735 1.00 95.62 101 LYS A CA 1
ATOM 818 C C . LYS A 1 101 ? 19.802 -3.111 -3.013 1.00 95.62 101 LYS A C 1
ATOM 820 O O . LYS A 1 101 ? 20.442 -2.111 -3.328 1.00 95.62 101 LYS A O 1
ATOM 825 N N . GLU A 1 102 ? 19.786 -4.225 -3.740 1.00 95.81 102 GLU A N 1
ATOM 826 C CA . GLU A 1 102 ? 20.442 -4.336 -5.047 1.00 95.81 102 GLU A CA 1
ATOM 827 C C . GLU A 1 102 ? 19.820 -3.375 -6.065 1.00 95.81 102 GLU A C 1
ATOM 829 O O . GLU A 1 102 ? 20.551 -2.672 -6.760 1.00 95.81 102 GLU A O 1
ATOM 834 N N . ALA A 1 103 ? 18.487 -3.275 -6.094 1.00 96.44 103 ALA A N 1
ATOM 835 C CA . ALA A 1 103 ? 17.783 -2.300 -6.923 1.00 96.44 103 ALA A CA 1
ATOM 836 C C . ALA A 1 103 ? 18.139 -0.856 -6.554 1.00 96.44 103 ALA A C 1
ATOM 838 O O . ALA A 1 103 ? 18.501 -0.076 -7.431 1.00 96.44 103 ALA A O 1
ATOM 839 N N . ALA A 1 104 ? 18.111 -0.508 -5.263 1.00 97.31 104 ALA A N 1
ATOM 840 C CA . ALA A 1 104 ? 18.481 0.828 -4.803 1.00 97.31 104 ALA A CA 1
ATOM 841 C C . ALA A 1 104 ? 19.909 1.207 -5.233 1.00 97.31 104 ALA A C 1
ATOM 843 O O . ALA A 1 104 ? 20.108 2.284 -5.788 1.00 97.31 104 ALA A O 1
ATOM 844 N N . ALA A 1 105 ? 20.882 0.309 -5.037 1.00 97.81 105 ALA A N 1
ATOM 845 C CA . ALA A 1 105 ? 22.275 0.550 -5.410 1.00 97.81 105 ALA A CA 1
ATOM 846 C C . ALA A 1 105 ? 22.449 0.765 -6.922 1.00 97.81 105 ALA A C 1
ATOM 848 O O . ALA A 1 105 ? 23.158 1.682 -7.334 1.00 97.81 105 ALA A O 1
ATOM 849 N N . TYR A 1 106 ? 21.767 -0.035 -7.747 1.00 97.50 106 TYR A N 1
ATOM 850 C CA . TYR A 1 106 ? 21.785 0.145 -9.197 1.00 97.50 106 TYR A CA 1
ATOM 851 C C . TYR A 1 106 ? 21.202 1.501 -9.616 1.00 97.50 106 TYR A C 1
ATOM 853 O O . TYR A 1 106 ? 21.808 2.220 -10.409 1.00 97.50 106 TYR A O 1
ATOM 861 N N . PHE A 1 107 ? 20.043 1.884 -9.069 1.00 97.12 107 PHE A N 1
ATOM 862 C CA . PHE A 1 107 ? 19.418 3.164 -9.400 1.00 97.12 107 PHE A CA 1
ATOM 863 C C . PHE A 1 107 ? 20.264 4.361 -8.956 1.00 97.12 107 PHE A C 1
ATOM 865 O O . PHE A 1 107 ? 20.320 5.358 -9.675 1.00 97.12 107 PHE A O 1
ATOM 872 N N . GLU A 1 108 ? 20.972 4.257 -7.829 1.00 96.88 108 GLU A N 1
ATOM 873 C CA . GLU A 1 108 ? 21.962 5.258 -7.423 1.00 96.88 108 GLU A CA 1
ATOM 874 C C . GLU A 1 108 ? 23.119 5.361 -8.421 1.00 96.88 108 GLU A C 1
ATOM 876 O O . GLU A 1 108 ? 23.477 6.470 -8.819 1.00 96.88 108 GLU A O 1
ATOM 881 N N . GLU A 1 109 ? 23.671 4.229 -8.868 1.00 97.25 109 GLU A N 1
ATOM 882 C CA . GLU A 1 109 ? 24.785 4.188 -9.825 1.00 97.25 109 GLU A CA 1
ATOM 883 C C . GLU A 1 109 ? 24.441 4.897 -11.142 1.00 97.25 109 GLU A C 1
ATOM 885 O O . GLU A 1 109 ? 25.240 5.679 -11.665 1.00 97.25 109 GLU A O 1
ATOM 890 N N . ILE A 1 110 ? 23.221 4.694 -11.648 1.00 96.56 110 ILE A N 1
ATOM 891 C CA . ILE A 1 110 ? 22.754 5.330 -12.887 1.00 96.56 110 ILE A CA 1
ATOM 892 C C . ILE A 1 110 ? 22.113 6.713 -12.671 1.00 96.56 110 ILE A C 1
ATOM 894 O O . ILE A 1 110 ? 21.613 7.309 -13.623 1.00 96.56 110 ILE A O 1
ATOM 898 N N . ASN A 1 111 ? 22.140 7.250 -11.446 1.00 96.19 111 ASN A N 1
ATOM 899 C CA . ASN A 1 111 ? 21.514 8.519 -11.052 1.00 96.19 111 ASN A CA 1
ATOM 900 C C . ASN A 1 111 ? 19.985 8.582 -11.268 1.00 96.19 111 ASN A C 1
ATOM 902 O O . ASN A 1 111 ? 19.427 9.670 -11.443 1.00 96.19 111 ASN A O 1
ATOM 906 N N . SER A 1 112 ? 19.282 7.446 -11.216 1.00 95.69 112 SER A N 1
ATOM 907 C CA . SER A 1 112 ? 17.815 7.429 -11.190 1.00 95.69 112 SER A CA 1
ATOM 908 C C . SER A 1 112 ? 17.296 7.669 -9.770 1.00 95.69 112 SER A C 1
ATOM 910 O O . SER A 1 112 ? 16.922 6.750 -9.041 1.00 95.69 112 SER A O 1
ATOM 912 N N . VAL A 1 113 ? 17.293 8.940 -9.358 1.00 94.44 113 VAL A N 1
ATOM 913 C CA . VAL A 1 113 ? 16.952 9.357 -7.984 1.00 94.44 113 VAL A CA 1
ATOM 914 C C . VAL A 1 113 ? 15.552 8.897 -7.567 1.00 94.44 113 VAL A C 1
ATOM 916 O O . VAL A 1 113 ? 15.369 8.420 -6.451 1.00 94.44 113 VAL A O 1
ATOM 919 N N . ILE A 1 114 ? 14.562 9.010 -8.458 1.00 94.00 114 ILE A N 1
ATOM 920 C CA . ILE A 1 114 ? 13.174 8.637 -8.148 1.00 94.00 114 ILE A CA 1
ATOM 921 C C . ILE A 1 114 ? 13.056 7.126 -7.917 1.00 94.00 114 ILE A C 1
ATOM 923 O O . ILE A 1 114 ? 12.500 6.719 -6.901 1.00 94.00 114 ILE A O 1
ATOM 927 N N . ASP A 1 115 ? 13.640 6.302 -8.789 1.00 95.00 115 ASP A N 1
ATOM 928 C CA . ASP A 1 115 ? 13.603 4.842 -8.640 1.00 95.00 115 ASP A CA 1
ATOM 929 C C . ASP A 1 115 ? 14.357 4.360 -7.392 1.00 95.00 115 ASP A C 1
ATOM 931 O O . ASP A 1 115 ? 13.896 3.455 -6.691 1.00 95.00 115 ASP A O 1
ATOM 935 N N . ALA A 1 116 ? 15.488 4.995 -7.064 1.00 96.38 116 ALA A N 1
ATOM 936 C CA . ALA A 1 116 ? 16.198 4.734 -5.815 1.00 96.38 116 ALA A CA 1
ATOM 937 C C . ALA A 1 116 ? 15.315 5.063 -4.598 1.00 96.38 116 ALA A C 1
ATOM 939 O O . ALA A 1 116 ? 15.242 4.278 -3.650 1.00 96.38 116 ALA A O 1
ATOM 940 N N . GLY A 1 117 ? 14.593 6.188 -4.643 1.00 96.00 117 GLY A N 1
ATOM 941 C CA . GLY A 1 117 ? 13.630 6.585 -3.615 1.00 96.00 117 GLY A CA 1
ATOM 942 C C . GLY A 1 117 ? 12.517 5.561 -3.395 1.00 96.00 117 GLY A C 1
ATOM 943 O O . GLY A 1 117 ? 12.166 5.262 -2.254 1.00 96.00 117 GLY A O 1
ATOM 944 N N . GLU A 1 118 ? 11.995 4.977 -4.471 1.00 95.62 118 GLU A N 1
ATOM 945 C CA . GLU A 1 118 ? 10.974 3.926 -4.408 1.00 95.62 118 GLU A CA 1
ATOM 946 C C . GLU A 1 118 ? 11.510 2.639 -3.788 1.00 95.62 118 GLU A C 1
ATOM 948 O O . GLU A 1 118 ? 10.869 2.064 -2.905 1.00 95.62 118 GLU A O 1
ATOM 953 N N . ALA A 1 119 ? 12.718 2.224 -4.177 1.00 96.50 119 ALA A N 1
ATOM 954 C CA . ALA A 1 119 ? 13.381 1.080 -3.566 1.00 96.50 119 ALA A CA 1
ATOM 955 C C . ALA A 1 119 ? 13.616 1.313 -2.063 1.00 96.50 119 ALA A C 1
ATOM 957 O O . ALA A 1 119 ? 13.311 0.445 -1.246 1.00 96.50 119 ALA A O 1
ATOM 958 N N . TYR A 1 120 ? 14.072 2.506 -1.665 1.00 97.44 120 TYR A N 1
ATOM 959 C CA . TYR A 1 120 ? 14.233 2.869 -0.254 1.00 97.44 120 TYR A CA 1
ATOM 960 C C . TYR A 1 120 ? 12.926 2.848 0.534 1.00 97.44 120 TYR A C 1
ATOM 962 O O . TYR A 1 120 ? 12.901 2.371 1.672 1.00 97.44 120 TYR A O 1
ATOM 970 N N . PHE A 1 121 ? 11.842 3.323 -0.069 1.00 96.75 121 PHE A N 1
ATOM 971 C CA . PHE A 1 121 ? 10.517 3.262 0.525 1.00 96.75 121 PHE A CA 1
ATOM 972 C C . PHE A 1 121 ? 10.047 1.817 0.750 1.00 96.75 121 PHE A C 1
ATOM 974 O O . PHE A 1 121 ? 9.587 1.491 1.849 1.00 96.75 121 PHE A O 1
ATOM 981 N N . ASN A 1 122 ? 10.211 0.942 -0.247 1.00 95.44 122 ASN A N 1
ATOM 982 C CA . ASN A 1 122 ? 9.846 -0.469 -0.120 1.00 95.44 122 ASN A CA 1
ATOM 983 C C . ASN A 1 122 ? 10.701 -1.166 0.954 1.00 95.44 122 ASN A C 1
A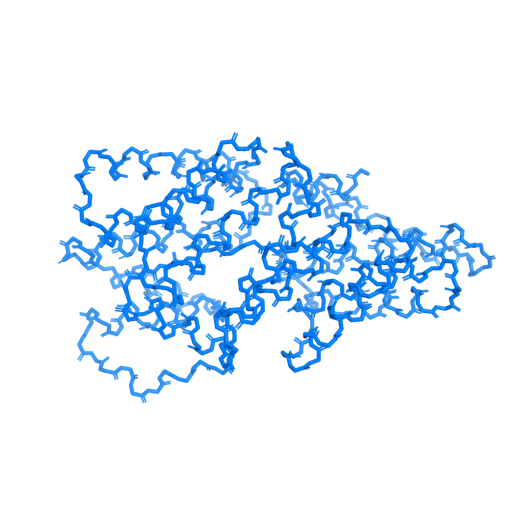TOM 985 O O . ASN A 1 122 ? 10.147 -1.882 1.782 1.00 95.44 122 ASN A O 1
ATOM 989 N N . ILE A 1 123 ? 12.013 -0.883 1.034 1.00 95.50 123 ILE A N 1
ATOM 990 C CA . ILE A 1 123 ? 12.892 -1.418 2.097 1.00 95.50 123 ILE A CA 1
ATOM 991 C C . ILE A 1 123 ? 12.370 -1.036 3.484 1.00 95.50 123 ILE A C 1
ATOM 993 O O . ILE A 1 123 ? 12.290 -1.882 4.373 1.00 95.50 123 ILE A O 1
ATOM 997 N N . ALA A 1 124 ? 12.039 0.242 3.691 1.00 96.25 124 ALA A N 1
ATOM 998 C CA . ALA A 1 124 ? 11.558 0.722 4.983 1.00 96.25 124 ALA A CA 1
ATOM 999 C C . ALA A 1 124 ? 10.229 0.062 5.380 1.00 96.25 124 ALA A C 1
ATOM 1001 O O . ALA A 1 124 ? 10.048 -0.316 6.538 1.00 96.25 124 ALA A O 1
ATOM 1002 N N . THR A 1 125 ? 9.326 -0.086 4.410 1.00 94.38 125 THR A N 1
ATOM 1003 C CA . THR A 1 125 ? 8.014 -0.719 4.587 1.00 94.38 125 THR A CA 1
ATOM 1004 C C . THR A 1 125 ? 8.169 -2.191 4.969 1.00 94.38 125 THR A C 1
ATOM 1006 O O . THR A 1 125 ? 7.632 -2.622 5.986 1.00 94.38 125 THR A O 1
ATOM 1009 N N . GLU A 1 126 ? 9.016 -2.927 4.255 1.00 91.94 126 GLU A N 1
ATOM 1010 C CA . GLU A 1 126 ? 9.326 -4.325 4.558 1.00 91.94 126 GLU A CA 1
ATOM 1011 C C . GLU A 1 126 ? 9.917 -4.529 5.951 1.00 91.94 126 GLU A C 1
ATOM 1013 O O . GLU A 1 126 ? 9.441 -5.354 6.737 1.00 91.94 126 GLU A O 1
ATOM 1018 N N . MET A 1 127 ? 10.919 -3.722 6.304 1.00 92.56 127 MET A N 1
ATOM 1019 C CA . MET A 1 127 ? 11.529 -3.774 7.631 1.00 92.56 127 MET A CA 1
ATOM 1020 C C . MET A 1 127 ? 10.521 -3.473 8.747 1.00 92.56 127 MET A C 1
ATOM 1022 O O . MET A 1 127 ? 10.593 -4.070 9.824 1.00 92.56 127 MET A O 1
ATOM 1026 N N . LEU A 1 128 ? 9.590 -2.545 8.510 1.00 92.62 128 LEU A N 1
ATOM 1027 C CA . LEU A 1 128 ? 8.543 -2.201 9.468 1.00 92.62 128 LEU A CA 1
ATOM 1028 C C . LEU A 1 128 ? 7.574 -3.364 9.691 1.00 92.62 128 LEU A C 1
ATOM 1030 O O . LEU A 1 128 ? 7.226 -3.643 10.836 1.00 92.62 128 LEU A O 1
ATOM 1034 N N . PHE A 1 129 ? 7.131 -4.026 8.623 1.00 88.19 129 PHE A N 1
ATOM 1035 C CA . PHE A 1 129 ? 6.061 -5.018 8.710 1.00 88.19 129 PHE A CA 1
ATOM 1036 C C . PHE A 1 129 ? 6.548 -6.374 9.211 1.00 88.19 129 PHE A C 1
ATOM 1038 O O . PHE A 1 129 ? 5.852 -7.029 9.993 1.00 88.19 129 PHE A O 1
ATOM 1045 N N . TYR A 1 130 ? 7.758 -6.778 8.829 1.00 85.12 130 TYR A N 1
ATOM 1046 C CA . TYR A 1 130 ? 8.359 -8.005 9.343 1.00 85.12 130 TYR A CA 1
ATOM 1047 C C . TYR A 1 130 ? 8.849 -7.859 10.789 1.00 85.12 130 TYR A C 1
ATOM 1049 O O . TYR A 1 130 ? 8.691 -8.771 11.603 1.00 85.12 130 TYR A O 1
ATOM 1057 N N . GLY A 1 131 ? 9.373 -6.681 11.140 1.00 82.88 131 GLY A N 1
ATOM 1058 C CA . GLY A 1 131 ? 9.940 -6.405 12.457 1.00 82.88 131 GLY A CA 1
ATOM 1059 C C . GLY A 1 131 ? 11.367 -6.939 12.623 1.00 82.88 131 GLY A C 1
ATOM 1060 O O . GLY A 1 131 ? 11.993 -7.434 11.692 1.00 82.88 131 GLY A O 1
ATOM 1061 N N . GLY A 1 132 ? 11.930 -6.782 13.825 1.00 85.19 132 GLY A N 1
ATOM 1062 C CA . GLY A 1 132 ? 13.317 -7.179 14.122 1.00 85.19 132 GLY A CA 1
ATOM 1063 C C . GLY A 1 132 ? 14.393 -6.180 13.671 1.00 85.19 132 GLY A C 1
ATOM 1064 O O . GLY A 1 132 ? 15.578 -6.414 13.904 1.00 85.19 132 GLY A O 1
ATOM 1065 N N . TYR A 1 133 ? 13.996 -5.048 13.085 1.00 90.12 133 TYR A N 1
ATOM 1066 C CA . TYR A 1 133 ? 14.891 -3.964 12.681 1.00 90.12 133 TYR A CA 1
ATOM 1067 C C . TYR A 1 133 ? 14.843 -2.790 13.659 1.00 90.12 133 TYR A C 1
ATOM 1069 O O . TYR A 1 133 ? 13.821 -2.500 14.279 1.00 90.12 133 TYR A O 1
ATOM 1077 N N . GLU A 1 134 ? 15.957 -2.067 13.782 1.00 94.50 134 GLU A N 1
ATOM 1078 C CA . GLU A 1 134 ? 15.998 -0.859 14.601 1.00 94.50 134 GLU A CA 1
ATOM 1079 C C . GLU A 1 134 ? 15.147 0.259 13.987 1.00 94.50 134 GLU A C 1
ATOM 1081 O O . GLU A 1 134 ? 15.328 0.633 12.826 1.00 94.50 134 GLU A O 1
ATOM 1086 N N . ASN A 1 135 ? 14.311 0.902 14.807 1.00 94.75 135 ASN A N 1
ATOM 1087 C CA . ASN A 1 135 ? 13.485 2.038 14.384 1.00 94.75 135 ASN A CA 1
ATOM 1088 C C . ASN A 1 135 ? 14.292 3.150 13.695 1.00 94.75 135 ASN A C 1
ATOM 1090 O O . ASN A 1 135 ? 13.785 3.805 12.791 1.00 94.75 135 ASN A O 1
ATOM 1094 N N . ARG A 1 136 ? 15.547 3.381 14.110 1.00 96.31 136 ARG A N 1
ATOM 1095 C CA . ARG A 1 136 ? 16.425 4.390 13.490 1.00 96.31 136 ARG A CA 1
ATOM 1096 C C . ARG A 1 136 ? 16.807 4.028 12.055 1.00 96.31 136 ARG A C 1
ATOM 1098 O O . ARG A 1 136 ? 16.909 4.927 11.225 1.00 96.31 136 ARG A O 1
ATOM 1105 N N . LEU A 1 137 ? 17.002 2.741 11.770 1.00 96.94 137 LEU A N 1
ATOM 1106 C CA . LEU A 1 137 ? 17.328 2.259 10.432 1.00 96.94 137 LEU A CA 1
ATOM 1107 C C . LEU A 1 137 ? 16.121 2.408 9.502 1.00 96.94 137 LEU A C 1
ATOM 1109 O O . LEU A 1 137 ? 16.247 3.016 8.440 1.00 96.94 137 LEU A O 1
ATOM 1113 N N . ILE A 1 138 ? 14.946 1.949 9.940 1.00 96.88 138 ILE A N 1
ATOM 1114 C CA . ILE A 1 138 ? 13.682 2.103 9.198 1.00 96.88 138 ILE A CA 1
ATOM 1115 C C . ILE A 1 138 ? 13.438 3.582 8.859 1.00 96.88 138 ILE A C 1
ATOM 1117 O O . ILE A 1 138 ? 13.236 3.949 7.703 1.00 96.88 138 ILE A O 1
ATOM 1121 N N . GLU A 1 139 ? 13.541 4.455 9.864 1.00 96.81 139 GLU A N 1
ATOM 1122 C CA . GLU A 1 139 ? 13.342 5.897 9.703 1.00 96.81 139 GLU A CA 1
ATOM 1123 C C . GLU A 1 139 ? 14.349 6.523 8.723 1.00 96.81 139 GLU A C 1
ATOM 1125 O O . GLU A 1 139 ? 13.999 7.439 7.979 1.00 96.81 139 GLU A O 1
ATOM 1130 N N . SER A 1 140 ? 15.593 6.032 8.688 1.00 97.75 140 SER A N 1
ATOM 1131 C CA . SER A 1 140 ? 16.610 6.529 7.754 1.00 97.75 140 SER A CA 1
ATOM 1132 C C . SER A 1 140 ? 16.298 6.187 6.295 1.00 97.75 140 SER A C 1
ATOM 1134 O O . SER A 1 140 ? 16.533 7.019 5.423 1.00 97.75 140 SER A O 1
ATOM 1136 N N . TYR A 1 141 ? 15.713 5.016 6.022 1.00 97.94 141 TYR A N 1
ATOM 1137 C CA . TYR A 1 141 ? 15.271 4.653 4.675 1.00 97.94 141 TYR A CA 1
ATOM 1138 C C . TYR A 1 141 ? 14.049 5.461 4.231 1.00 97.94 141 TYR A C 1
ATOM 1140 O O . TYR A 1 141 ? 14.040 5.965 3.110 1.00 97.94 141 TYR A O 1
ATOM 1148 N N . PHE A 1 142 ? 13.073 5.697 5.118 1.00 97.25 142 PHE A N 1
ATOM 1149 C CA . PHE A 1 142 ? 11.974 6.619 4.804 1.00 97.25 142 PHE A CA 1
ATOM 1150 C C . PHE A 1 142 ? 12.475 8.039 4.508 1.00 97.25 142 PHE A C 1
ATOM 1152 O O . PHE A 1 142 ? 11.988 8.675 3.578 1.00 97.25 142 PHE A O 1
ATOM 1159 N N . LYS A 1 143 ? 13.479 8.530 5.248 1.00 95.75 143 LYS A N 1
ATOM 1160 C CA . LYS A 1 143 ? 14.107 9.835 4.977 1.00 95.75 143 LYS A CA 1
ATOM 1161 C C . LYS A 1 143 ? 14.796 9.874 3.614 1.00 95.75 143 LYS A C 1
ATOM 1163 O O . LYS A 1 143 ? 14.564 10.812 2.867 1.00 95.75 143 LYS A O 1
ATOM 1168 N N . LYS A 1 144 ? 15.547 8.832 3.245 1.00 96.19 144 LYS A N 1
ATOM 1169 C CA . LYS A 1 144 ? 16.129 8.721 1.897 1.00 96.19 144 LYS A CA 1
ATOM 1170 C C . LYS A 1 144 ? 15.064 8.758 0.797 1.00 96.19 144 LYS A C 1
ATOM 1172 O O . LYS A 1 144 ? 15.255 9.434 -0.210 1.00 96.19 144 LYS A O 1
ATOM 1177 N N . ALA A 1 145 ? 13.940 8.066 0.995 1.00 95.75 145 ALA A N 1
ATOM 1178 C CA . ALA A 1 145 ? 12.817 8.116 0.061 1.00 95.75 145 ALA A CA 1
ATOM 1179 C C . ALA A 1 145 ? 12.219 9.532 -0.040 1.00 95.75 145 ALA A C 1
ATOM 1181 O O . ALA A 1 145 ? 12.023 10.032 -1.144 1.00 95.75 145 ALA A O 1
ATOM 1182 N N . LEU A 1 146 ? 11.999 10.212 1.094 1.00 93.94 146 LEU A N 1
ATOM 1183 C CA . LEU A 1 146 ? 11.547 11.609 1.113 1.00 93.94 146 LEU A CA 1
ATOM 1184 C C . LEU A 1 146 ? 12.504 12.543 0.366 1.00 93.94 146 LEU A C 1
ATOM 1186 O O . LEU A 1 146 ? 12.049 13.338 -0.446 1.00 93.94 146 LEU A O 1
ATOM 1190 N N . ASP A 1 147 ? 13.808 12.436 0.619 1.00 93.38 147 ASP A N 1
ATOM 1191 C CA . ASP A 1 147 ? 14.823 13.286 -0.015 1.00 93.38 147 ASP A CA 1
ATOM 1192 C C . ASP A 1 147 ? 14.900 13.048 -1.534 1.00 93.38 147 ASP A C 1
ATOM 1194 O O . ASP A 1 147 ? 15.252 13.949 -2.295 1.00 93.38 147 ASP A O 1
ATOM 1198 N N . SER A 1 148 ? 14.528 11.844 -1.981 1.00 94.06 148 SER A N 1
ATOM 1199 C CA . SER A 1 148 ? 14.471 11.476 -3.398 1.00 94.06 148 SER A CA 1
ATOM 1200 C C . SER A 1 148 ? 13.243 12.058 -4.104 1.00 94.06 148 SER A C 1
ATOM 1202 O O . SER A 1 148 ? 13.305 12.422 -5.280 1.00 94.06 148 SER A O 1
ATOM 1204 N N . PHE A 1 149 ? 12.113 12.171 -3.404 1.00 88.19 149 PHE A N 1
ATOM 1205 C CA . PHE A 1 149 ? 10.869 12.689 -3.960 1.00 88.19 149 PHE A CA 1
ATOM 1206 C C . PHE A 1 149 ? 10.753 14.193 -3.692 1.00 88.19 149 PHE A C 1
ATOM 1208 O O . PHE A 1 149 ? 10.386 14.632 -2.607 1.00 88.19 149 PHE A O 1
ATOM 1215 N N . GLY A 1 150 ? 11.040 15.010 -4.709 1.00 77.31 150 GLY A N 1
ATOM 1216 C CA . GLY A 1 150 ? 10.881 16.465 -4.617 1.00 77.31 150 GLY A CA 1
ATOM 1217 C C . GLY A 1 150 ? 9.484 16.899 -4.133 1.00 77.31 150 GLY A C 1
ATOM 1218 O O . GLY A 1 150 ? 8.504 16.168 -4.271 1.00 77.31 150 GLY A O 1
ATOM 1219 N N . HIS A 1 151 ? 9.387 18.126 -3.611 1.00 68.44 151 HIS A N 1
ATOM 1220 C CA . HIS A 1 151 ? 8.290 18.630 -2.762 1.00 68.44 151 HIS A CA 1
ATOM 1221 C C . HIS A 1 151 ? 6.835 18.502 -3.269 1.00 68.44 151 HIS A C 1
ATOM 1223 O O . HIS A 1 151 ? 5.925 18.687 -2.470 1.00 68.44 151 HIS A O 1
ATOM 1229 N N . ASN A 1 152 ? 6.595 18.179 -4.544 1.00 61.00 152 ASN A N 1
ATOM 1230 C CA . ASN A 1 152 ? 5.253 18.085 -5.142 1.00 61.00 152 ASN A CA 1
ATOM 1231 C C . ASN A 1 152 ? 4.973 16.736 -5.827 1.00 61.00 152 ASN A C 1
ATOM 1233 O O . ASN A 1 152 ? 4.043 16.629 -6.626 1.00 61.00 152 ASN A O 1
ATOM 1237 N N . SER A 1 153 ? 5.782 15.708 -5.571 1.00 76.94 153 SER A N 1
ATOM 1238 C CA . SER A 1 153 ? 5.529 14.389 -6.148 1.00 76.94 153 SER A CA 1
ATOM 1239 C C . SER A 1 153 ? 4.311 13.742 -5.489 1.00 76.94 153 SER A C 1
ATOM 1241 O O . SER A 1 153 ? 4.260 13.639 -4.265 1.00 76.94 153 SER A O 1
ATOM 1243 N N . LEU A 1 154 ? 3.371 13.217 -6.284 1.00 79.56 154 LEU A N 1
ATOM 1244 C CA . LEU A 1 154 ? 2.285 12.372 -5.763 1.00 79.56 154 LEU A CA 1
ATOM 1245 C C . LEU A 1 154 ? 2.833 11.153 -5.011 1.00 79.56 154 LEU A C 1
ATOM 1247 O O . LEU A 1 154 ? 2.187 10.651 -4.093 1.00 79.56 154 LEU A O 1
ATOM 1251 N N . LYS A 1 155 ? 4.077 10.756 -5.317 1.00 86.94 155 LYS A N 1
ATOM 1252 C CA . LYS A 1 155 ? 4.789 9.692 -4.612 1.00 86.94 155 LYS A CA 1
ATOM 1253 C C . LYS A 1 155 ? 5.076 10.017 -3.133 1.00 86.94 155 LYS A C 1
ATOM 1255 O O . LYS A 1 155 ? 5.254 9.126 -2.302 1.00 86.94 155 LYS A O 1
ATOM 1260 N N . LEU A 1 156 ? 5.058 11.292 -2.741 1.00 91.56 156 LEU A N 1
ATOM 1261 C CA . LEU A 1 156 ? 5.171 11.660 -1.327 1.00 91.56 156 LEU A CA 1
ATOM 1262 C C . LEU A 1 156 ? 3.963 11.193 -0.504 1.00 91.56 156 LEU A C 1
ATOM 1264 O O . LEU A 1 156 ? 4.106 10.998 0.700 1.00 91.56 156 LEU A O 1
ATOM 1268 N N . SER A 1 157 ? 2.800 10.967 -1.128 1.00 92.62 157 SER A N 1
ATOM 1269 C CA . SER A 1 157 ? 1.603 10.512 -0.412 1.00 92.62 157 SER A CA 1
ATOM 1270 C C . SER A 1 157 ? 1.820 9.142 0.222 1.00 92.62 157 SER A C 1
ATOM 1272 O O . SER A 1 157 ? 1.520 8.964 1.400 1.00 92.62 157 SER A O 1
ATOM 1274 N N . TYR A 1 158 ? 2.441 8.209 -0.503 1.00 93.50 158 TYR A N 1
ATOM 1275 C CA . TYR A 1 158 ? 2.714 6.870 0.014 1.00 93.50 158 TYR A CA 1
ATOM 1276 C C . TYR A 1 158 ? 3.777 6.918 1.110 1.00 93.50 158 TYR A C 1
ATOM 1278 O O . TYR A 1 158 ? 3.627 6.254 2.135 1.00 93.50 158 TYR A O 1
ATOM 1286 N N . VAL A 1 159 ? 4.808 7.759 0.945 1.00 95.06 159 VAL A N 1
ATOM 1287 C CA . VAL A 1 159 ? 5.842 7.936 1.975 1.00 95.06 159 VAL A CA 1
ATOM 1288 C C . VAL A 1 159 ? 5.246 8.493 3.256 1.00 95.06 159 VAL A C 1
ATOM 1290 O O . VAL A 1 159 ? 5.456 7.917 4.320 1.00 95.06 159 VAL A O 1
ATOM 1293 N N . TYR A 1 160 ? 4.456 9.563 3.175 1.00 96.44 160 TYR A N 1
ATOM 1294 C CA . TYR A 1 160 ? 3.786 10.109 4.349 1.00 96.44 160 TYR A CA 1
ATOM 1295 C C . TYR A 1 160 ? 2.799 9.115 4.962 1.00 96.44 160 TYR A C 1
ATOM 1297 O O . TYR A 1 160 ? 2.783 8.981 6.182 1.00 96.44 160 TYR A O 1
ATOM 1305 N N . ASN A 1 161 ? 2.051 8.356 4.159 1.00 97.12 161 ASN A N 1
ATOM 1306 C CA . ASN A 1 161 ? 1.181 7.304 4.674 1.00 97.12 161 ASN A CA 1
ATOM 1307 C C . ASN A 1 161 ? 1.966 6.264 5.488 1.00 97.12 161 ASN A C 1
ATOM 1309 O O . ASN A 1 161 ? 1.697 6.080 6.673 1.00 97.12 161 ASN A O 1
ATOM 1313 N N . ASN A 1 162 ? 2.986 5.627 4.910 1.00 97.12 162 ASN A N 1
ATOM 1314 C CA . ASN A 1 162 ? 3.706 4.569 5.625 1.00 97.12 162 ASN A CA 1
ATOM 1315 C C . ASN A 1 162 ? 4.577 5.123 6.764 1.00 97.12 162 ASN A C 1
ATOM 1317 O O . ASN A 1 162 ? 4.793 4.428 7.755 1.00 97.12 162 ASN A O 1
ATOM 1321 N N . MET A 1 163 ? 5.012 6.387 6.700 1.00 97.44 163 MET A N 1
ATOM 1322 C CA . MET A 1 163 ? 5.568 7.066 7.871 1.00 97.44 163 MET A CA 1
ATOM 1323 C C . MET A 1 163 ? 4.522 7.209 8.979 1.00 97.44 163 MET A C 1
ATOM 1325 O O . MET A 1 163 ? 4.836 6.931 10.132 1.00 97.44 163 MET A O 1
ATOM 1329 N N . GLY A 1 164 ? 3.275 7.567 8.665 1.00 98.06 164 GLY A N 1
ATOM 1330 C CA . GLY A 1 164 ? 2.177 7.543 9.633 1.00 98.06 164 GLY A CA 1
ATOM 1331 C C . GLY A 1 164 ? 2.043 6.171 10.303 1.00 98.06 164 GLY A C 1
ATOM 1332 O O . GLY A 1 164 ? 2.050 6.078 11.531 1.00 98.06 164 GLY A O 1
ATOM 1333 N N . ILE A 1 165 ? 2.061 5.095 9.511 1.00 98.00 165 ILE A N 1
ATOM 1334 C CA . ILE A 1 165 ? 2.043 3.711 10.015 1.00 98.00 165 ILE A CA 1
ATOM 1335 C C . ILE A 1 165 ? 3.243 3.433 10.929 1.00 98.00 165 ILE A C 1
ATOM 1337 O O . ILE A 1 165 ? 3.067 2.931 12.039 1.00 98.00 165 ILE A O 1
ATOM 1341 N N . PHE A 1 166 ? 4.455 3.817 10.524 1.00 97.62 166 PHE A N 1
ATOM 1342 C CA . PHE A 1 166 ? 5.660 3.703 11.350 1.00 97.62 166 PHE A CA 1
ATOM 1343 C C . PHE A 1 166 ? 5.499 4.408 12.704 1.00 97.62 166 PHE A C 1
ATOM 1345 O O . PHE A 1 166 ? 5.863 3.853 13.744 1.00 97.62 166 PHE A O 1
ATOM 1352 N N . TYR A 1 167 ? 4.914 5.607 12.722 1.00 97.94 167 TYR A N 1
ATOM 1353 C CA . TYR A 1 167 ? 4.672 6.332 13.965 1.00 97.94 167 TYR A CA 1
ATOM 1354 C C . TYR A 1 167 ? 3.640 5.632 14.858 1.00 97.94 167 TYR A C 1
ATOM 1356 O O . TYR A 1 167 ? 3.862 5.555 16.067 1.00 97.94 167 TYR A O 1
ATOM 1364 N N . VAL A 1 168 ? 2.576 5.044 14.301 1.00 97.50 168 VAL A N 1
ATOM 1365 C CA . VAL A 1 168 ? 1.611 4.259 15.094 1.00 97.50 168 VAL A CA 1
ATOM 1366 C C . VAL A 1 168 ? 2.245 2.986 15.655 1.00 97.50 168 VAL A C 1
ATOM 1368 O O . VAL A 1 168 ? 2.120 2.713 16.852 1.00 97.50 168 VAL A O 1
ATOM 1371 N N . LEU A 1 169 ? 2.903 2.193 14.806 1.00 95.06 169 LEU A N 1
ATOM 1372 C CA . LEU A 1 169 ? 3.331 0.834 15.146 1.00 95.06 169 LEU A CA 1
ATOM 1373 C C . LEU A 1 169 ? 4.651 0.798 15.915 1.00 95.06 169 LEU A C 1
ATOM 1375 O O . LEU A 1 169 ? 4.759 0.076 16.901 1.00 95.06 169 LEU A O 1
ATOM 1379 N N . ALA A 1 170 ? 5.643 1.582 15.486 1.00 93.31 170 ALA A N 1
ATOM 1380 C CA . ALA A 1 170 ? 7.006 1.505 16.008 1.00 93.31 170 ALA A CA 1
ATOM 1381 C C . ALA A 1 170 ? 7.338 2.611 17.021 1.00 93.31 170 ALA A C 1
ATOM 1383 O O . ALA A 1 170 ? 8.155 2.395 17.918 1.00 93.31 170 ALA A O 1
ATOM 1384 N N . LYS A 1 171 ? 6.733 3.801 16.890 1.00 94.88 171 LYS A N 1
ATOM 1385 C CA . LYS A 1 171 ? 6.931 4.923 17.833 1.00 94.88 171 LYS A CA 1
ATOM 1386 C C . LYS A 1 171 ? 5.804 5.071 18.855 1.00 94.88 171 LYS A C 1
ATOM 1388 O O . LYS A 1 171 ? 5.937 5.894 19.754 1.00 94.88 171 LYS A O 1
ATOM 1393 N N . GLU A 1 172 ? 4.723 4.304 18.708 1.00 94.88 172 GLU A N 1
ATOM 1394 C CA . GLU A 1 172 ? 3.515 4.377 19.539 1.00 94.88 172 GLU A CA 1
ATOM 1395 C C . GLU A 1 172 ? 2.933 5.794 19.660 1.00 94.88 172 GLU A C 1
ATOM 1397 O O . GLU A 1 172 ? 2.423 6.190 20.705 1.00 94.88 172 GLU A O 1
ATOM 1402 N N . ASN A 1 173 ? 2.997 6.567 18.576 1.00 97.44 173 ASN A N 1
ATOM 1403 C CA . ASN A 1 173 ? 2.599 7.962 18.569 1.00 97.44 173 ASN A CA 1
ATOM 1404 C C . ASN A 1 173 ? 1.550 8.252 17.487 1.00 97.44 173 ASN A C 1
ATOM 1406 O O . ASN A 1 173 ? 1.865 8.601 16.348 1.00 97.44 173 ASN A O 1
ATOM 1410 N N . ALA A 1 174 ? 0.281 8.118 17.878 1.00 97.56 174 ALA A N 1
ATOM 1411 C CA . ALA A 1 174 ? -0.865 8.326 16.996 1.00 97.56 174 ALA A CA 1
ATOM 1412 C C . ALA A 1 174 ? -1.061 9.795 16.583 1.00 97.56 174 ALA A C 1
ATOM 1414 O O . ALA A 1 174 ? -1.589 10.053 15.504 1.00 97.56 174 ALA A O 1
ATOM 1415 N N . LYS A 1 175 ? -0.614 10.757 17.401 1.00 97.75 175 LYS A N 1
ATOM 1416 C CA . LYS A 1 175 ? -0.761 12.186 17.102 1.00 97.75 175 LYS A CA 1
ATOM 1417 C C . LYS A 1 175 ? 0.147 12.594 15.946 1.00 97.75 175 LYS A C 1
ATOM 1419 O O . LYS A 1 175 ? -0.325 13.165 14.969 1.00 97.75 175 LYS A O 1
ATOM 1424 N N . GLU A 1 176 ? 1.431 12.253 16.023 1.00 97.94 176 GLU A N 1
ATOM 1425 C CA . GLU A 1 176 ? 2.359 12.484 14.917 1.00 97.94 176 GLU A CA 1
ATOM 1426 C C . GLU A 1 176 ? 1.959 11.687 13.670 1.00 97.94 176 GLU A C 1
ATOM 1428 O O . GLU A 1 176 ? 2.073 12.207 12.561 1.00 97.94 176 GLU A O 1
ATOM 1433 N N . ALA A 1 177 ? 1.450 10.461 13.831 1.00 98.31 177 ALA A N 1
ATOM 1434 C CA . ALA A 1 177 ? 0.947 9.681 12.705 1.00 98.31 177 ALA A CA 1
ATOM 1435 C C . ALA A 1 177 ? -0.196 10.388 11.959 1.00 98.31 177 ALA A C 1
ATOM 1437 O O . ALA A 1 177 ? -0.160 10.476 10.732 1.00 98.31 177 ALA A O 1
ATOM 1438 N N . LEU A 1 178 ? -1.161 10.956 12.690 1.00 98.12 178 LEU A N 1
ATOM 1439 C CA . LEU A 1 178 ? -2.280 11.703 12.115 1.00 98.12 178 LEU A CA 1
ATOM 1440 C C . LEU A 1 178 ? -1.806 12.903 11.280 1.00 98.12 178 LEU A C 1
ATOM 1442 O O . LEU A 1 178 ? -2.344 13.155 10.202 1.00 98.12 178 LEU A O 1
ATOM 1446 N N . GLU A 1 179 ? -0.767 13.614 11.725 1.00 97.94 179 GLU A N 1
ATOM 1447 C CA . GLU A 1 179 ? -0.169 14.712 10.953 1.00 97.94 179 GLU A CA 1
ATOM 1448 C C . GLU A 1 179 ? 0.441 14.227 9.630 1.00 97.94 179 GLU A C 1
ATOM 1450 O O . GLU A 1 179 ? 0.309 14.894 8.601 1.00 97.94 179 GLU A O 1
ATOM 1455 N N . TYR A 1 180 ? 1.082 13.054 9.620 1.00 97.56 180 TYR A N 1
ATOM 1456 C CA . TYR A 1 180 ? 1.587 12.452 8.385 1.00 97.56 180 TYR A CA 1
ATOM 1457 C C . TYR A 1 180 ? 0.458 12.006 7.452 1.00 97.56 180 TYR A C 1
ATOM 1459 O O . TYR A 1 180 ? 0.509 12.320 6.263 1.00 97.56 180 TYR A O 1
ATOM 1467 N N . PHE A 1 181 ? -0.592 11.362 7.963 1.00 97.75 181 PHE A N 1
ATOM 1468 C CA . PHE A 1 181 ? -1.739 10.979 7.136 1.00 97.75 181 PHE A CA 1
ATOM 1469 C C . PHE A 1 181 ? -2.452 12.196 6.533 1.00 97.75 181 PHE A C 1
ATOM 1471 O O . PHE A 1 181 ? -2.792 12.192 5.350 1.00 97.75 181 PHE A O 1
ATOM 1478 N N . LYS A 1 182 ? -2.594 13.292 7.289 1.00 95.69 182 LYS A N 1
ATOM 1479 C CA . LYS A 1 182 ? -3.137 14.557 6.767 1.00 95.69 182 LYS A CA 1
ATOM 1480 C C . LYS A 1 182 ? -2.255 15.160 5.674 1.00 95.69 182 LYS A C 1
ATOM 1482 O O . LYS A 1 182 ? -2.783 15.619 4.666 1.00 95.69 182 LYS A O 1
ATOM 1487 N N . LYS A 1 183 ? -0.925 15.121 5.819 1.00 94.38 183 LYS A N 1
ATOM 1488 C CA . LYS A 1 183 ? 0.000 15.528 4.743 1.00 94.38 183 LYS A CA 1
ATOM 1489 C C . LYS A 1 183 ? -0.152 14.655 3.501 1.00 94.38 183 LYS A C 1
ATOM 1491 O O . LYS A 1 183 ? -0.174 15.191 2.399 1.00 94.38 183 LYS A O 1
ATOM 1496 N N . ALA A 1 184 ? -0.293 13.340 3.674 1.00 94.31 184 ALA A N 1
ATOM 1497 C CA . ALA A 1 184 ? -0.520 12.411 2.572 1.00 94.31 184 ALA A CA 1
ATOM 1498 C C . ALA A 1 184 ? -1.816 12.740 1.811 1.00 94.31 184 ALA A C 1
ATOM 1500 O O . ALA A 1 184 ? -1.796 12.827 0.587 1.00 94.31 184 ALA A O 1
ATOM 1501 N N . LYS A 1 185 ? -2.909 13.005 2.543 1.00 93.81 185 LYS A N 1
ATOM 1502 C CA . LYS A 1 185 ? -4.242 13.348 2.012 1.00 93.81 185 LYS A CA 1
ATOM 1503 C C . LYS A 1 185 ? -4.257 14.613 1.139 1.00 93.81 185 LYS A C 1
ATOM 1505 O O . LYS A 1 185 ? -5.121 14.738 0.279 1.00 93.81 185 LYS A O 1
ATOM 1510 N N . LEU A 1 186 ? -3.339 15.557 1.367 1.00 91.62 186 LEU A N 1
ATOM 1511 C CA . LEU A 1 186 ? -3.284 16.842 0.650 1.00 91.62 186 LEU A CA 1
ATOM 1512 C C . LEU A 1 186 ? -2.601 16.774 -0.725 1.00 91.62 186 LEU A C 1
ATOM 1514 O O . LEU A 1 186 ? -2.710 17.717 -1.507 1.00 91.62 186 LEU A O 1
ATOM 1518 N N . LEU A 1 187 ? -1.872 15.700 -1.016 1.00 87.50 187 LEU A N 1
ATOM 1519 C CA . LEU A 1 187 ? -1.236 15.487 -2.318 1.00 87.50 187 LEU A CA 1
ATOM 1520 C C . LEU A 1 187 ? -2.298 14.935 -3.276 1.00 87.50 187 LEU A C 1
ATOM 1522 O O . LEU A 1 187 ? -3.131 14.182 -2.825 1.00 87.50 187 LEU A O 1
ATOM 1526 N N . GLY A 1 188 ? -2.354 15.307 -4.557 1.00 72.00 188 GLY A N 1
ATOM 1527 C CA . GLY A 1 188 ? -3.445 14.857 -5.449 1.00 72.00 188 GLY A CA 1
ATOM 1528 C C . GLY A 1 188 ? -3.526 13.325 -5.582 1.00 72.00 188 GLY A C 1
ATOM 1529 O O . GLY A 1 188 ? -2.604 12.706 -6.098 1.00 72.00 188 GLY A O 1
ATOM 1530 N N . LEU A 1 189 ? -4.615 12.704 -5.126 1.00 78.75 189 LEU A N 1
ATOM 1531 C CA . LEU A 1 189 ? -4.736 11.243 -5.018 1.00 78.75 189 LEU A CA 1
ATOM 1532 C C . LEU A 1 189 ? -5.764 10.673 -5.999 1.00 78.75 189 LEU A C 1
ATOM 1534 O O . LEU A 1 189 ? -6.706 11.363 -6.381 1.00 78.75 189 LEU A O 1
ATOM 1538 N N . SER A 1 190 ? -5.617 9.390 -6.342 1.00 83.94 190 SER A N 1
ATOM 1539 C CA . SER A 1 190 ? -6.740 8.591 -6.843 1.00 83.94 190 SER A CA 1
ATOM 1540 C C . SER A 1 190 ? -7.741 8.316 -5.718 1.00 83.94 190 SER A C 1
ATOM 1542 O O . SER A 1 190 ? -7.370 8.325 -4.540 1.00 83.94 190 SER A O 1
ATOM 1544 N N . ASP A 1 191 ? -8.988 8.003 -6.067 1.00 87.31 191 ASP A N 1
ATOM 1545 C CA . ASP A 1 191 ? -10.031 7.688 -5.083 1.00 87.31 191 ASP A CA 1
ATOM 1546 C C . ASP A 1 191 ? -9.633 6.522 -4.166 1.00 87.31 191 ASP A C 1
ATOM 1548 O O . ASP A 1 191 ? -9.843 6.586 -2.958 1.00 87.31 191 ASP A O 1
ATOM 1552 N N . PHE A 1 192 ? -8.953 5.498 -4.698 1.00 86.75 192 PHE A N 1
ATOM 1553 C CA . PHE A 1 192 ? -8.430 4.389 -3.892 1.00 86.75 192 PHE A CA 1
ATOM 1554 C C . PHE A 1 192 ? -7.393 4.855 -2.862 1.00 86.75 192 PHE A C 1
ATOM 1556 O O . PHE A 1 192 ? -7.430 4.462 -1.692 1.00 86.75 192 PHE A O 1
ATOM 1563 N N . THR A 1 193 ? -6.468 5.720 -3.282 1.00 89.38 193 THR A N 1
ATOM 1564 C CA . THR A 1 193 ? -5.424 6.245 -2.397 1.00 89.38 193 THR A CA 1
ATOM 1565 C C . THR A 1 193 ? -6.037 7.151 -1.325 1.00 89.38 193 THR A C 1
ATOM 1567 O O . THR A 1 193 ? -5.679 7.058 -0.150 1.00 89.38 193 THR A O 1
ATOM 1570 N N . TYR A 1 194 ? -7.015 7.979 -1.703 1.00 92.31 194 TYR A N 1
ATOM 1571 C CA . TYR A 1 194 ? -7.757 8.827 -0.775 1.00 92.31 194 TYR A CA 1
ATOM 1572 C C . TYR A 1 194 ? -8.563 7.995 0.229 1.00 92.31 194 TYR A C 1
ATOM 1574 O O . TYR A 1 194 ? -8.473 8.243 1.431 1.00 92.31 194 TYR A O 1
ATOM 1582 N N . MET A 1 195 ? -9.289 6.971 -0.228 1.00 94.06 195 MET A N 1
ATOM 1583 C CA . MET A 1 195 ? -10.000 6.023 0.633 1.00 94.06 195 MET A CA 1
ATOM 1584 C C . MET A 1 195 ? -9.037 5.397 1.653 1.00 94.06 195 MET A C 1
ATOM 1586 O O . MET A 1 195 ? -9.265 5.468 2.856 1.00 94.06 195 MET A O 1
ATOM 1590 N N . THR A 1 196 ? -7.914 4.855 1.188 1.00 94.31 196 THR A N 1
ATOM 1591 C CA . THR A 1 196 ? -6.918 4.176 2.031 1.00 94.31 196 THR A CA 1
ATOM 1592 C C . THR A 1 196 ? -6.298 5.104 3.085 1.00 94.31 196 THR A C 1
ATOM 1594 O O . THR A 1 196 ? -6.120 4.712 4.237 1.00 94.31 196 THR A O 1
ATOM 1597 N N . ILE A 1 197 ? -6.020 6.366 2.748 1.00 96.56 197 ILE A N 1
ATOM 1598 C CA . ILE A 1 197 ? -5.507 7.331 3.732 1.00 96.56 197 ILE A CA 1
ATOM 1599 C C . ILE A 1 197 ? -6.580 7.705 4.760 1.00 96.56 197 ILE A C 1
ATOM 1601 O O . ILE A 1 197 ? -6.269 7.792 5.947 1.00 96.56 197 ILE A O 1
ATOM 1605 N N . ASN A 1 198 ? -7.842 7.888 4.353 1.00 97.19 198 ASN A N 1
ATOM 1606 C CA . ASN A 1 198 ? -8.920 8.177 5.307 1.00 97.19 198 ASN A CA 1
ATOM 1607 C C . ASN A 1 198 ? -9.203 6.992 6.239 1.00 97.19 198 ASN A C 1
ATOM 1609 O O . ASN A 1 198 ? -9.503 7.220 7.408 1.00 97.19 198 ASN A O 1
ATOM 1613 N N . LEU A 1 199 ? -9.026 5.749 5.777 1.00 97.88 199 LEU A N 1
ATOM 1614 C CA . LEU A 1 199 ? -9.051 4.568 6.646 1.00 97.88 199 LEU A CA 1
ATOM 1615 C C . LEU A 1 199 ? -8.034 4.713 7.781 1.00 97.88 199 LEU A C 1
ATOM 1617 O O . LEU A 1 199 ? -8.389 4.597 8.951 1.00 97.88 199 LEU A O 1
ATOM 1621 N N . ASN A 1 200 ? -6.782 5.025 7.442 1.00 98.38 200 ASN A N 1
ATOM 1622 C CA . ASN A 1 200 ? -5.712 5.188 8.423 1.00 98.38 200 ASN A CA 1
ATOM 1623 C C . ASN A 1 200 ? -5.947 6.383 9.365 1.00 98.38 200 ASN A C 1
ATOM 1625 O O . ASN A 1 200 ? -5.649 6.285 10.557 1.00 98.38 200 ASN A O 1
ATOM 1629 N N . ILE A 1 201 ? -6.527 7.480 8.863 1.00 98.25 201 ILE A N 1
ATOM 1630 C CA . ILE A 1 201 ? -6.964 8.620 9.687 1.00 98.25 201 ILE A CA 1
ATOM 1631 C C . ILE A 1 201 ? -8.023 8.176 10.700 1.00 98.25 201 ILE A C 1
ATOM 1633 O O . ILE A 1 201 ? -7.828 8.399 11.892 1.00 98.25 201 ILE A O 1
ATOM 1637 N N . CYS A 1 202 ? -9.065 7.461 10.264 1.00 98.19 202 CYS A N 1
ATOM 1638 C CA . CYS A 1 202 ? -10.110 6.954 11.157 1.00 98.19 202 CYS A CA 1
ATOM 1639 C C . CYS A 1 202 ? -9.528 6.076 12.275 1.00 98.19 202 CYS A C 1
ATOM 1641 O O . CYS A 1 202 ? -9.951 6.163 13.425 1.00 98.19 202 CYS A O 1
ATOM 1643 N N . MET A 1 203 ? -8.519 5.251 11.976 1.00 98.00 203 MET A N 1
ATOM 1644 C CA . MET A 1 203 ? -7.844 4.448 13.004 1.00 98.00 203 MET A CA 1
ATOM 1645 C C . MET A 1 203 ? -7.081 5.301 14.013 1.00 98.00 203 MET A C 1
ATOM 1647 O O . MET A 1 203 ? -7.085 4.993 15.204 1.00 98.00 203 MET A O 1
ATOM 1651 N N . CYS A 1 204 ? -6.416 6.363 13.555 1.00 97.94 204 CYS A N 1
ATOM 1652 C CA . CYS A 1 204 ? -5.782 7.332 14.444 1.00 97.94 204 CYS A CA 1
ATOM 1653 C C . CYS A 1 204 ? -6.811 8.045 15.321 1.00 97.94 204 CYS A C 1
ATOM 1655 O O . CYS A 1 204 ? -6.561 8.198 16.514 1.00 97.94 204 CYS A O 1
ATOM 1657 N N . ASP A 1 205 ? -7.958 8.429 14.767 1.00 97.56 205 ASP A N 1
ATOM 1658 C CA . ASP A 1 205 ? -9.030 9.075 15.523 1.00 97.56 205 ASP A CA 1
ATOM 1659 C C . ASP A 1 205 ? -9.573 8.163 16.629 1.00 97.56 205 ASP A C 1
ATOM 1661 O O . ASP A 1 205 ? -9.737 8.613 17.763 1.00 97.56 205 ASP A O 1
ATOM 1665 N N . LEU A 1 206 ? -9.754 6.867 16.336 1.00 96.50 206 LEU A N 1
ATOM 1666 C CA . LEU A 1 206 ? -10.132 5.857 17.332 1.00 96.50 206 LEU A CA 1
ATOM 1667 C C . LEU A 1 206 ? -9.066 5.690 18.427 1.00 96.50 206 LEU A C 1
ATOM 1669 O O . LEU A 1 206 ? -9.402 5.578 19.602 1.00 96.50 206 LEU A O 1
ATOM 1673 N N . LEU A 1 207 ? -7.775 5.693 18.073 1.00 96.62 207 LEU A N 1
ATOM 1674 C CA . LEU A 1 207 ? -6.687 5.613 19.060 1.00 96.62 207 LEU A CA 1
ATOM 1675 C C . LEU A 1 207 ? -6.587 6.847 19.958 1.00 96.62 207 LEU A C 1
ATOM 1677 O O . LEU A 1 207 ? -6.118 6.745 21.092 1.00 96.62 207 LEU A O 1
ATOM 1681 N N . LEU A 1 208 ? -6.936 8.012 19.420 1.00 96.38 208 LEU A N 1
ATOM 1682 C CA . LEU A 1 208 ? -6.825 9.301 20.093 1.00 96.38 208 LEU A CA 1
ATOM 1683 C C . LEU A 1 208 ? -8.104 9.689 20.849 1.00 96.38 208 LEU A C 1
ATOM 1685 O O . LEU A 1 208 ? -8.090 10.724 21.512 1.00 96.38 208 LEU A O 1
ATOM 1689 N N . ASP A 1 209 ? -9.163 8.876 20.761 1.00 92.50 209 ASP A N 1
ATOM 1690 C CA . ASP A 1 209 ? -10.490 9.157 21.327 1.00 92.50 209 ASP A CA 1
ATOM 1691 C C . ASP A 1 209 ? -11.007 10.544 20.896 1.00 92.50 209 ASP A C 1
ATOM 1693 O O . ASP A 1 209 ? -11.426 11.379 21.702 1.00 92.50 209 ASP A O 1
ATOM 1697 N N . ILE A 1 210 ? -10.879 10.831 19.594 1.00 90.31 210 ILE A N 1
ATOM 1698 C CA . ILE A 1 210 ? -11.283 12.109 18.998 1.00 90.31 210 ILE A CA 1
ATOM 1699 C C . ILE A 1 210 ? -12.807 12.274 19.062 1.00 90.31 210 ILE A C 1
ATOM 1701 O O . ILE A 1 210 ? -13.568 11.308 19.015 1.00 90.31 210 ILE A O 1
ATOM 1705 N N . GLU A 1 211 ? -13.264 13.529 19.132 1.00 88.62 211 GLU A N 1
ATOM 1706 C CA . GLU A 1 211 ? -14.687 13.861 19.148 1.00 88.62 211 GLU A CA 1
ATOM 1707 C C . GLU A 1 211 ? -15.461 13.163 18.011 1.00 88.62 211 GLU A C 1
ATOM 1709 O O . GLU A 1 211 ? -15.048 13.250 16.848 1.00 88.62 211 GLU A O 1
ATOM 1714 N N . PRO A 1 212 ? -16.630 12.550 18.298 1.00 88.94 212 PRO A N 1
ATOM 1715 C CA . PRO A 1 212 ? -17.372 11.763 17.314 1.00 88.94 212 PRO A CA 1
ATOM 1716 C C . PRO A 1 212 ? -17.666 12.501 16.007 1.00 88.94 212 PRO A C 1
ATOM 1718 O O . PRO A 1 212 ? -17.652 11.891 14.946 1.00 88.94 212 PRO A O 1
ATOM 1721 N N . LEU A 1 213 ? -17.920 13.812 16.065 1.00 91.44 213 LEU A N 1
ATOM 1722 C CA . LEU A 1 213 ? -18.203 14.614 14.874 1.00 91.44 213 LEU A CA 1
ATOM 1723 C C . LEU A 1 213 ? -17.023 14.632 13.892 1.00 91.44 213 LEU A C 1
ATOM 1725 O O . LEU A 1 213 ? -17.235 14.531 12.688 1.00 91.44 213 LEU A O 1
ATOM 1729 N N . VAL A 1 214 ? -15.797 14.751 14.408 1.00 91.56 214 VAL A N 1
ATOM 1730 C CA . VAL A 1 214 ? -14.581 14.767 13.586 1.00 91.56 214 VAL A CA 1
ATOM 1731 C C . VAL A 1 214 ? -14.339 13.378 12.999 1.00 91.56 214 VAL A C 1
ATOM 1733 O O . VAL A 1 214 ? -14.142 13.265 11.793 1.00 91.56 214 VAL A O 1
ATOM 1736 N N . PHE A 1 215 ? -14.482 12.324 13.812 1.00 94.88 215 PHE A N 1
ATOM 1737 C CA . PHE A 1 215 ? -14.397 10.942 13.329 1.00 94.88 215 PHE A CA 1
ATOM 1738 C C . PHE A 1 215 ? -15.388 10.673 12.188 1.00 94.88 215 PHE A C 1
ATOM 1740 O O . PHE A 1 215 ? -15.003 10.152 11.144 1.00 94.88 215 PHE A O 1
ATOM 1747 N N . TYR A 1 216 ? -16.663 11.050 12.347 1.00 94.75 216 TYR A N 1
ATOM 1748 C CA . TYR A 1 216 ? -17.668 10.804 11.309 1.00 94.75 216 TYR A CA 1
ATOM 1749 C C . TYR A 1 216 ? -17.406 11.608 10.032 1.00 94.75 216 TYR A C 1
ATOM 1751 O O . TYR A 1 216 ? -17.720 11.127 8.951 1.00 94.75 216 TYR A O 1
ATOM 1759 N N . GLN A 1 217 ? -16.765 12.776 10.119 1.00 96.06 217 GLN A N 1
ATOM 1760 C CA . GLN A 1 217 ? -16.349 13.514 8.929 1.00 96.06 217 GLN A CA 1
ATOM 1761 C C . GLN A 1 217 ? -15.276 12.759 8.127 1.00 96.06 217 GLN A C 1
ATOM 1763 O O . GLN A 1 217 ? -15.359 12.690 6.899 1.00 96.06 217 GLN A O 1
ATOM 1768 N N . ASP A 1 218 ? -14.268 12.191 8.791 1.00 95.75 218 ASP A N 1
ATOM 1769 C CA . ASP A 1 218 ? -13.233 11.403 8.113 1.00 95.75 218 ASP A CA 1
ATOM 1770 C C . ASP A 1 218 ? -13.743 10.023 7.667 1.00 95.75 218 ASP A C 1
ATOM 1772 O O . ASP A 1 218 ? -13.377 9.551 6.586 1.00 95.75 218 ASP A O 1
ATOM 1776 N N . HIS A 1 219 ? -14.689 9.439 8.401 1.00 97.00 219 HIS A N 1
ATOM 1777 C CA . HIS A 1 219 ? -15.438 8.261 7.972 1.00 97.00 219 HIS A CA 1
ATOM 1778 C C . HIS A 1 219 ? -16.268 8.534 6.704 1.00 97.00 219 HIS A C 1
ATOM 1780 O O . HIS A 1 219 ? -16.241 7.743 5.764 1.00 97.00 219 HIS A O 1
ATOM 1786 N N . ASP A 1 220 ? -16.975 9.663 6.624 1.00 97.00 220 ASP A N 1
ATOM 1787 C CA . ASP A 1 220 ? -17.746 10.034 5.431 1.00 97.00 220 ASP A CA 1
ATOM 1788 C C . ASP A 1 220 ? -16.823 10.284 4.230 1.00 97.00 220 ASP A C 1
ATOM 1790 O O . ASP A 1 220 ? -17.130 9.877 3.109 1.00 97.00 220 ASP A O 1
ATOM 1794 N N . ASN A 1 221 ? -15.646 10.882 4.454 1.00 95.88 221 ASN A N 1
ATOM 1795 C CA . ASN A 1 221 ? -14.612 11.008 3.422 1.00 95.88 221 ASN A CA 1
ATOM 1796 C C . ASN A 1 221 ? -14.162 9.637 2.889 1.00 95.88 221 ASN A C 1
ATOM 1798 O O . ASN A 1 221 ? -13.976 9.491 1.680 1.00 95.88 221 ASN A O 1
ATOM 1802 N N . PHE A 1 222 ? -13.992 8.646 3.772 1.00 96.44 222 PHE A N 1
ATOM 1803 C CA . PHE A 1 222 ? -13.701 7.265 3.384 1.00 96.44 222 PHE A CA 1
ATOM 1804 C C . PHE A 1 222 ? -14.846 6.665 2.554 1.00 96.44 222 PHE A C 1
ATOM 1806 O O . PHE A 1 222 ? -14.601 6.145 1.466 1.00 96.44 222 PHE A O 1
ATOM 1813 N N . MET A 1 223 ? -16.090 6.766 3.031 1.00 96.31 223 MET A N 1
ATOM 1814 C CA . MET A 1 223 ? -17.251 6.146 2.381 1.00 96.31 223 MET A CA 1
ATOM 1815 C C . MET A 1 223 ? -17.530 6.731 0.996 1.00 96.31 223 MET A C 1
ATOM 1817 O O . MET A 1 223 ? -17.751 5.972 0.056 1.00 96.31 223 MET A O 1
ATOM 1821 N N . ASN A 1 224 ? -17.432 8.052 0.837 1.00 93.81 224 ASN A N 1
ATOM 1822 C CA . ASN A 1 224 ? -17.610 8.708 -0.462 1.00 93.81 224 ASN A CA 1
ATOM 1823 C C . ASN A 1 224 ? -16.584 8.220 -1.500 1.00 93.81 224 ASN A C 1
ATOM 1825 O O . ASN A 1 224 ? -16.925 8.010 -2.662 1.00 93.81 224 ASN A O 1
ATOM 1829 N N . ALA A 1 225 ? -15.331 8.013 -1.081 1.00 92.25 225 ALA A N 1
ATOM 1830 C CA . ALA A 1 225 ? -14.283 7.487 -1.954 1.00 92.25 225 ALA A CA 1
ATOM 1831 C C . ALA A 1 225 ? -14.445 5.985 -2.235 1.00 92.25 225 ALA A C 1
ATOM 1833 O O . ALA A 1 225 ? -14.139 5.531 -3.332 1.00 92.25 225 ALA A O 1
ATOM 1834 N N . TYR A 1 226 ? -14.958 5.208 -1.276 1.00 92.88 226 TYR A N 1
ATOM 1835 C CA . TYR A 1 226 ? -15.335 3.813 -1.511 1.00 92.88 226 TYR A CA 1
ATOM 1836 C C . TYR A 1 226 ? -16.466 3.699 -2.547 1.00 92.88 226 TYR A C 1
ATOM 1838 O O . TYR A 1 226 ? -16.406 2.862 -3.445 1.00 92.88 226 TYR A O 1
ATOM 1846 N N . GLU A 1 227 ? -17.497 4.539 -2.458 1.00 91.19 227 GLU A N 1
ATOM 1847 C CA . GLU A 1 227 ? -18.638 4.495 -3.377 1.00 91.19 227 GLU A CA 1
ATOM 1848 C C . GLU A 1 227 ? -18.240 4.797 -4.826 1.00 91.19 227 GLU A C 1
ATOM 1850 O O . GLU A 1 227 ? -18.754 4.151 -5.744 1.00 91.19 227 GLU A O 1
ATOM 1855 N N . SER A 1 228 ? -17.294 5.716 -5.051 1.00 86.94 228 SER A N 1
ATOM 1856 C CA . SER A 1 228 ? -16.821 6.019 -6.406 1.00 86.94 228 SER A CA 1
ATOM 1857 C C . SER A 1 228 ? -16.089 4.831 -7.042 1.00 86.94 228 SER A C 1
ATOM 1859 O O . SER A 1 228 ? -16.294 4.542 -8.223 1.00 86.94 228 SER A O 1
ATOM 1861 N N . ILE A 1 229 ? -15.311 4.076 -6.257 1.00 85.44 229 ILE A N 1
ATOM 1862 C CA . ILE A 1 229 ? -14.518 2.938 -6.749 1.00 85.44 229 ILE A CA 1
ATOM 1863 C C . ILE A 1 229 ? -15.263 1.599 -6.752 1.00 85.44 229 ILE A C 1
ATOM 1865 O O . ILE A 1 229 ? -14.874 0.705 -7.507 1.00 85.44 229 ILE A O 1
ATOM 1869 N N . ALA A 1 230 ? -16.313 1.442 -5.937 1.00 82.44 230 ALA A N 1
ATOM 1870 C CA . ALA A 1 230 ? -17.094 0.206 -5.811 1.00 82.44 230 ALA A CA 1
ATOM 1871 C C . ALA A 1 230 ? -17.935 -0.120 -7.060 1.00 82.44 230 ALA A C 1
ATOM 1873 O O . ALA A 1 230 ? -18.476 -1.217 -7.175 1.00 82.44 230 ALA A O 1
ATOM 1874 N N . SER A 1 231 ? -18.037 0.822 -8.000 1.00 76.00 231 SER A N 1
ATOM 1875 C CA . SER A 1 231 ? -18.763 0.667 -9.265 1.00 76.00 231 SER A CA 1
ATOM 1876 C C . SER A 1 231 ? -17.966 -0.027 -10.384 1.00 76.00 231 SER A C 1
ATOM 1878 O O . SER A 1 231 ? -18.536 -0.301 -11.441 1.00 76.00 231 SER A O 1
ATOM 1880 N N . ARG A 1 232 ? -16.670 -0.309 -10.173 1.00 75.19 232 ARG A N 1
ATOM 1881 C CA . ARG A 1 232 ? -15.777 -0.935 -11.171 1.00 75.19 232 ARG A CA 1
ATOM 1882 C C . ARG A 1 232 ? -16.093 -2.421 -11.386 1.00 75.19 232 ARG A C 1
ATOM 1884 O O . ARG A 1 232 ? -16.598 -3.087 -10.483 1.00 75.19 232 ARG A O 1
ATOM 1891 N N . GLU A 1 233 ? -15.781 -2.948 -12.571 1.00 71.50 233 GLU A N 1
ATOM 1892 C CA . GLU A 1 233 ? -16.068 -4.345 -12.920 1.00 71.50 233 GLU A CA 1
ATOM 1893 C C . GLU A 1 233 ? -15.122 -5.296 -12.178 1.00 71.50 233 GLU A C 1
ATOM 1895 O O . GLU A 1 233 ? -15.590 -6.223 -11.515 1.00 71.50 233 GLU A O 1
ATOM 1900 N N . ASN A 1 234 ? -13.812 -5.019 -12.181 1.00 68.44 234 ASN A N 1
ATOM 1901 C CA . ASN A 1 234 ? -1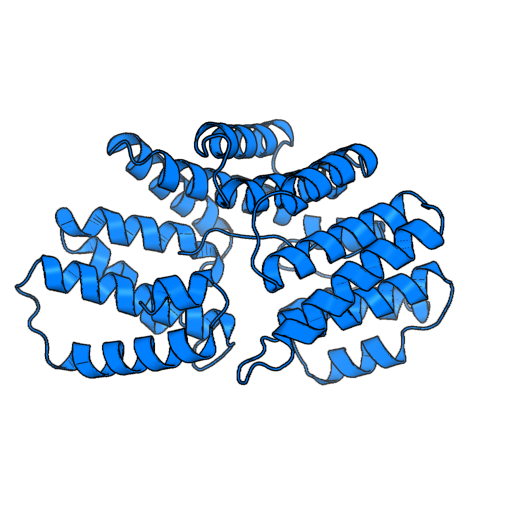2.838 -5.757 -11.372 1.00 68.44 234 ASN A CA 1
ATOM 1902 C C . ASN A 1 234 ? -12.485 -4.978 -10.098 1.00 68.44 234 ASN A C 1
ATOM 1904 O O . ASN A 1 234 ? -11.344 -4.571 -9.871 1.00 68.44 234 ASN A O 1
ATOM 1908 N N . THR A 1 235 ? -13.487 -4.775 -9.234 1.00 68.25 235 THR A N 1
ATOM 1909 C CA . THR A 1 235 ? -13.220 -4.364 -7.846 1.00 68.25 235 THR A CA 1
ATOM 1910 C C . THR A 1 235 ? -12.328 -5.395 -7.165 1.00 68.25 235 THR A C 1
ATOM 1912 O O . THR A 1 235 ? -12.522 -6.604 -7.298 1.00 68.25 235 THR A O 1
ATOM 1915 N N . THR A 1 236 ? -11.325 -4.919 -6.438 1.00 68.62 236 THR A N 1
ATOM 1916 C CA . THR A 1 236 ? -10.381 -5.799 -5.760 1.00 68.62 236 THR A CA 1
ATOM 1917 C C . THR A 1 236 ? -11.021 -6.326 -4.477 1.00 68.62 236 THR A C 1
ATOM 1919 O O . THR A 1 236 ? -12.034 -5.815 -3.981 1.00 68.62 236 THR A O 1
ATOM 1922 N N . ALA A 1 237 ? -10.415 -7.354 -3.884 1.00 70.50 237 ALA A N 1
ATOM 1923 C CA . ALA A 1 237 ? -10.795 -7.755 -2.536 1.00 70.50 237 ALA A CA 1
ATOM 1924 C C . ALA A 1 237 ? -10.551 -6.614 -1.525 1.00 70.50 237 ALA A C 1
ATOM 1926 O O . ALA A 1 237 ? -11.331 -6.447 -0.589 1.00 70.50 237 ALA A O 1
ATOM 1927 N N . TYR A 1 238 ? -9.524 -5.782 -1.733 1.00 82.25 238 TYR A N 1
ATOM 1928 C CA . TYR A 1 238 ? -9.064 -4.784 -0.769 1.00 82.25 238 TYR A CA 1
ATOM 1929 C C . TYR A 1 238 ? -10.110 -3.715 -0.444 1.00 82.25 238 TYR A C 1
ATOM 1931 O O . TYR A 1 238 ? -10.288 -3.419 0.733 1.00 82.25 238 TYR A O 1
ATOM 1939 N N . GLU A 1 239 ? -10.851 -3.165 -1.414 1.00 86.31 239 GLU A N 1
ATOM 1940 C CA . GLU A 1 239 ? -11.815 -2.088 -1.126 1.00 86.31 239 GLU A CA 1
ATOM 1941 C C . GLU A 1 239 ? -12.927 -2.556 -0.183 1.00 86.31 239 GLU A C 1
ATOM 1943 O O . GLU A 1 239 ? -13.230 -1.914 0.826 1.00 86.31 239 GLU A O 1
ATOM 1948 N N . ASN A 1 240 ? -13.518 -3.710 -0.492 1.00 88.31 240 ASN A N 1
ATOM 1949 C CA . ASN A 1 240 ? -14.587 -4.290 0.314 1.00 88.31 240 ASN A CA 1
ATOM 1950 C C . ASN A 1 240 ? -14.078 -4.737 1.687 1.00 88.31 240 ASN A C 1
ATOM 1952 O O . ASN A 1 240 ? -14.786 -4.588 2.685 1.00 88.31 240 ASN A O 1
ATOM 1956 N N . GLN A 1 241 ? -12.852 -5.262 1.742 1.00 90.75 241 GLN A N 1
ATOM 1957 C CA . GLN A 1 241 ? -12.204 -5.636 2.994 1.00 90.75 241 GLN A CA 1
ATOM 1958 C C . GLN A 1 241 ? -11.943 -4.409 3.866 1.00 90.75 241 GLN A C 1
ATOM 1960 O O . GLN A 1 241 ? -12.291 -4.422 5.040 1.00 90.75 241 GLN A O 1
ATOM 1965 N N . TYR A 1 242 ? -11.414 -3.322 3.305 1.00 94.38 242 TYR A N 1
ATOM 1966 C CA . TYR A 1 242 ? -11.133 -2.087 4.040 1.00 94.38 242 TYR A CA 1
ATOM 1967 C C . TYR A 1 242 ? -12.402 -1.455 4.599 1.00 94.38 242 TYR A C 1
ATOM 1969 O O . TYR A 1 242 ? -12.423 -1.079 5.772 1.00 94.38 242 TYR A O 1
ATOM 1977 N N . LYS A 1 243 ? -13.478 -1.405 3.803 1.00 95.06 243 LYS A N 1
ATOM 1978 C CA . LYS A 1 243 ? -14.779 -0.923 4.276 1.00 95.06 243 LYS A CA 1
ATOM 1979 C C . LYS A 1 243 ? -15.280 -1.761 5.449 1.00 95.06 243 LYS A C 1
ATOM 1981 O O . LYS A 1 243 ? -15.611 -1.220 6.503 1.00 95.06 243 LYS A O 1
ATOM 1986 N N . ASP A 1 244 ? -15.365 -3.076 5.267 1.00 95.12 244 ASP A N 1
ATOM 1987 C CA . ASP A 1 244 ? -15.944 -3.945 6.288 1.00 95.12 244 ASP A CA 1
ATOM 1988 C C . ASP A 1 244 ? -15.041 -4.006 7.544 1.00 95.12 244 ASP A C 1
ATOM 1990 O O . ASP A 1 244 ? -15.558 -4.140 8.654 1.00 95.12 244 ASP A O 1
ATOM 1994 N N . LEU A 1 245 ? -13.714 -3.860 7.407 1.00 96.19 245 LEU A N 1
ATOM 1995 C CA . LEU A 1 245 ? -12.776 -3.741 8.532 1.00 96.19 245 LEU A CA 1
ATOM 1996 C C . LEU A 1 245 ? -12.982 -2.441 9.313 1.00 96.19 245 LEU A C 1
ATOM 1998 O O . LEU A 1 245 ? -13.044 -2.493 10.542 1.00 96.19 245 LEU A O 1
ATOM 2002 N N . LEU A 1 246 ? -13.118 -1.297 8.632 1.00 97.44 246 LEU A N 1
ATOM 2003 C CA . LEU A 1 246 ? -13.432 -0.022 9.284 1.00 97.44 246 LEU A CA 1
ATOM 2004 C C . LEU A 1 246 ? -14.729 -0.133 10.088 1.00 97.44 246 LEU A C 1
ATOM 2006 O O . LEU A 1 246 ? -14.767 0.257 11.255 1.00 97.44 246 LEU A O 1
ATOM 2010 N N . GLU A 1 247 ? -15.766 -0.724 9.495 1.00 97.12 247 GLU A N 1
ATOM 2011 C CA . GLU A 1 247 ? -17.054 -0.950 10.149 1.00 97.12 247 GLU A CA 1
ATOM 2012 C C . GLU A 1 247 ? -16.911 -1.860 11.379 1.00 97.12 247 GLU A C 1
ATOM 2014 O O . GLU A 1 247 ? -17.351 -1.509 12.476 1.00 97.12 247 GLU A O 1
ATOM 2019 N N . ALA A 1 248 ? -16.241 -3.006 11.234 1.00 96.88 248 ALA A N 1
ATOM 2020 C CA . ALA A 1 248 ? -16.067 -3.969 12.317 1.00 96.88 248 ALA A CA 1
ATOM 2021 C C . ALA A 1 248 ? -15.266 -3.402 13.500 1.00 96.88 248 ALA A C 1
ATOM 2023 O O . ALA A 1 248 ? -15.641 -3.614 14.656 1.00 96.88 248 ALA A O 1
ATOM 2024 N N . ILE A 1 249 ? -14.191 -2.665 13.219 1.00 96.56 249 ILE A N 1
ATOM 2025 C CA . ILE A 1 249 ? -13.356 -2.024 14.240 1.00 96.56 249 ILE A CA 1
ATOM 2026 C C . ILE A 1 249 ? -14.132 -0.892 14.918 1.00 96.56 249 ILE A C 1
ATOM 2028 O O . ILE A 1 249 ? -14.143 -0.807 16.145 1.00 96.56 249 ILE A O 1
ATOM 2032 N N . THR A 1 250 ? -14.860 -0.075 14.156 1.00 96.38 250 THR A N 1
ATOM 2033 C CA . THR A 1 250 ? -15.712 0.987 14.714 1.00 96.38 250 THR A CA 1
ATOM 2034 C C . THR A 1 250 ? -16.770 0.411 15.658 1.00 96.38 250 THR A C 1
ATOM 2036 O O . THR A 1 250 ? -16.970 0.929 16.757 1.00 96.38 250 THR A O 1
ATOM 2039 N N . LEU A 1 251 ? -17.418 -0.699 15.281 1.00 95.31 251 LEU A N 1
ATOM 2040 C CA . LEU A 1 251 ? -18.361 -1.406 16.153 1.00 95.31 251 LEU A CA 1
ATOM 2041 C C . LEU A 1 251 ? -17.688 -1.887 17.443 1.00 95.31 251 LEU A C 1
ATOM 2043 O O . LEU A 1 251 ? -18.255 -1.698 18.518 1.00 95.31 251 LEU A O 1
ATOM 2047 N N . GLU A 1 252 ? -16.486 -2.462 17.354 1.00 92.69 252 GLU A N 1
ATOM 2048 C CA . GLU A 1 252 ? -15.736 -2.923 18.526 1.00 92.69 252 GLU A CA 1
ATOM 2049 C C . GLU A 1 252 ? -15.429 -1.773 19.500 1.00 92.69 252 GLU A C 1
ATOM 2051 O O . GLU A 1 252 ? -15.667 -1.914 20.702 1.00 92.69 252 GLU A O 1
ATOM 2056 N N . HIS A 1 253 ? -14.976 -0.622 18.994 1.00 92.50 253 HIS A N 1
ATOM 2057 C CA . HIS A 1 253 ? -14.720 0.579 19.805 1.00 92.50 253 HIS A CA 1
ATOM 2058 C C . HIS A 1 253 ? -15.995 1.152 20.438 1.00 92.50 253 HIS A C 1
ATOM 2060 O O . HIS A 1 253 ? -15.960 1.667 21.551 1.00 92.50 253 HIS A O 1
ATOM 2066 N N . GLN A 1 254 ? -17.147 0.982 19.788 1.00 92.88 254 GLN A N 1
ATOM 2067 C CA . GLN A 1 254 ? -18.457 1.350 20.338 1.00 92.88 254 GLN A CA 1
ATOM 2068 C C . GLN A 1 254 ? -19.037 0.308 21.315 1.00 92.88 254 GLN A C 1
ATOM 2070 O O . GLN A 1 254 ? -20.163 0.477 21.789 1.00 92.88 254 GLN A O 1
ATOM 2075 N N . GLY A 1 255 ? -18.326 -0.792 21.589 1.00 91.75 255 GLY A N 1
ATOM 2076 C CA . GLY A 1 255 ? -18.826 -1.897 22.415 1.00 91.75 255 GLY A CA 1
ATOM 2077 C C . GLY A 1 255 ? -19.963 -2.696 21.763 1.00 91.75 255 GLY A C 1
ATOM 2078 O O . GLY A 1 255 ? -20.728 -3.368 22.457 1.00 91.75 255 GLY A O 1
ATOM 2079 N N . LYS A 1 256 ? -20.102 -2.615 20.436 1.00 94.62 256 LYS A N 1
ATOM 2080 C CA . LYS A 1 256 ? -21.088 -3.346 19.631 1.00 94.62 256 LYS A CA 1
ATOM 2081 C C . LYS A 1 256 ? -20.463 -4.597 19.009 1.00 94.62 256 LYS A C 1
ATOM 2083 O O . LYS A 1 256 ? -19.249 -4.726 18.886 1.00 94.62 256 LYS A O 1
ATOM 2088 N N . SER A 1 257 ? -21.312 -5.539 18.602 1.00 94.38 257 SER A N 1
ATOM 2089 C CA . SER A 1 257 ? -20.859 -6.789 17.987 1.00 94.38 257 SER A CA 1
ATOM 2090 C C . SER A 1 257 ? -20.607 -6.632 16.484 1.00 94.38 257 SER A C 1
ATOM 2092 O O . SER A 1 257 ? -21.480 -6.174 15.754 1.00 94.38 257 SER A O 1
ATOM 2094 N N . ALA A 1 258 ? -19.445 -7.101 16.031 1.00 95.25 258 ALA A N 1
ATOM 2095 C CA . ALA A 1 258 ? -19.059 -7.304 14.634 1.00 95.25 258 ALA A CA 1
ATOM 2096 C C . ALA A 1 258 ? -18.949 -8.802 14.259 1.00 95.25 258 ALA A C 1
ATOM 2098 O O . ALA A 1 258 ? -18.423 -9.144 13.199 1.00 95.25 258 ALA A O 1
ATOM 2099 N N . VAL A 1 259 ? -19.445 -9.717 15.106 1.00 94.19 259 VAL A N 1
ATOM 2100 C CA . VAL A 1 259 ? -19.337 -11.181 14.918 1.00 94.19 259 VAL A CA 1
ATOM 2101 C C . VAL A 1 259 ? -19.884 -11.631 13.559 1.00 94.19 259 VAL A C 1
ATOM 2103 O O . VAL A 1 259 ? -19.273 -12.459 12.886 1.00 94.19 259 VAL A O 1
ATOM 2106 N N . GLN A 1 260 ? -21.013 -11.064 13.125 1.00 93.12 260 GLN A N 1
ATOM 2107 C CA . GLN A 1 260 ? -21.625 -11.402 11.835 1.00 93.12 260 GLN A CA 1
ATOM 2108 C C . GLN A 1 260 ? -20.731 -11.014 10.648 1.00 93.12 260 GLN A C 1
ATOM 2110 O O . GLN A 1 260 ? -20.567 -11.816 9.729 1.00 93.12 260 GLN A O 1
ATOM 2115 N N . LEU A 1 261 ? -20.110 -9.828 10.692 1.00 93.44 261 LEU A N 1
ATOM 2116 C CA . LEU A 1 261 ? -19.149 -9.383 9.675 1.00 93.44 261 LEU A CA 1
ATOM 2117 C C . LEU A 1 261 ? -17.918 -10.295 9.645 1.00 93.44 261 LEU A C 1
ATOM 2119 O O . LEU A 1 261 ? -17.504 -10.732 8.573 1.00 93.44 261 LEU A O 1
ATOM 2123 N N . CYS A 1 262 ? -17.390 -10.668 10.814 1.00 93.38 262 CYS A N 1
ATOM 2124 C CA . CYS A 1 262 ? -16.251 -11.582 10.896 1.00 93.38 262 CYS A CA 1
ATOM 2125 C C . CYS A 1 262 ? -16.575 -12.947 10.272 1.00 93.38 262 CYS A C 1
ATOM 2127 O O . CYS A 1 262 ? -15.802 -13.461 9.467 1.00 93.38 262 CYS A O 1
ATOM 2129 N N . HIS A 1 263 ? -17.734 -13.536 10.593 1.00 92.38 263 HIS A N 1
ATOM 2130 C CA . HIS A 1 263 ? -18.144 -14.813 10.003 1.00 92.38 263 HIS A CA 1
ATOM 2131 C C . HIS A 1 263 ? -18.339 -14.726 8.488 1.00 92.38 263 HIS A C 1
ATOM 2133 O O . HIS A 1 263 ? -17.894 -15.628 7.780 1.00 92.38 263 HIS A O 1
ATOM 2139 N N . LYS A 1 264 ? -18.949 -13.643 7.984 1.00 92.12 264 LYS A N 1
ATOM 2140 C CA . LYS A 1 264 ? -19.112 -13.399 6.541 1.00 92.12 264 LYS A CA 1
ATOM 2141 C C . LYS A 1 264 ? -17.772 -13.498 5.805 1.00 92.12 264 LYS A C 1
ATOM 2143 O O . LYS A 1 264 ? -17.710 -14.147 4.766 1.00 92.12 264 LYS A O 1
ATOM 2148 N N . HIS A 1 265 ? -16.713 -12.890 6.340 1.00 90.12 265 HIS A N 1
ATOM 2149 C CA . HIS A 1 265 ? -15.393 -12.880 5.699 1.00 90.12 265 HIS A CA 1
ATOM 2150 C C . HIS A 1 265 ? -14.598 -14.163 5.905 1.00 90.12 265 HIS A C 1
ATOM 2152 O O . HIS A 1 265 ? -13.988 -14.664 4.965 1.00 90.12 265 HIS A O 1
ATOM 2158 N N . LEU A 1 266 ? -14.669 -14.767 7.090 1.00 88.69 266 LEU A N 1
ATOM 2159 C CA . LEU A 1 266 ? -13.987 -16.037 7.352 1.00 88.69 266 LEU A CA 1
ATOM 2160 C C . LEU A 1 266 ? -14.546 -17.199 6.519 1.00 88.69 266 LEU A C 1
ATOM 2162 O O . LEU A 1 266 ? -13.805 -18.131 6.218 1.00 88.69 266 LEU A O 1
ATOM 2166 N N . LEU A 1 267 ? -15.818 -17.139 6.110 1.00 87.25 267 LEU A N 1
ATOM 2167 C CA . LEU A 1 267 ? -16.424 -18.125 5.209 1.00 87.25 267 LEU A CA 1
ATOM 2168 C C . LEU A 1 267 ? -15.955 -17.998 3.753 1.00 87.25 267 LEU A C 1
ATOM 2170 O O . LEU A 1 267 ? -16.010 -18.985 3.025 1.00 87.25 267 LEU A O 1
ATOM 2174 N N . LYS A 1 268 ? -15.497 -16.815 3.322 1.00 81.81 268 LYS A N 1
ATOM 2175 C CA . LYS A 1 268 ? -14.995 -16.604 1.954 1.00 81.81 268 LYS A CA 1
ATOM 2176 C C . LYS A 1 268 ? -13.621 -17.228 1.715 1.00 81.81 268 LYS A C 1
ATOM 2178 O O . LYS A 1 268 ? -13.275 -17.482 0.569 1.00 81.81 268 LYS A O 1
ATOM 2183 N N . GLY A 1 269 ? -12.858 -17.490 2.778 1.00 69.00 269 GLY A N 1
ATOM 2184 C CA . GLY A 1 269 ? -11.548 -18.136 2.679 1.00 69.00 269 GLY A CA 1
ATOM 2185 C C . GLY A 1 269 ? -10.425 -17.236 2.153 1.00 69.00 269 GLY A C 1
ATOM 2186 O O . GLY A 1 269 ? -9.409 -17.756 1.712 1.00 69.00 269 GLY A O 1
ATOM 2187 N N . GLU A 1 270 ? -10.576 -15.909 2.201 1.00 72.38 270 GLU A N 1
ATOM 2188 C CA . GLU A 1 270 ? -9.500 -14.980 1.831 1.00 72.38 270 GLU A CA 1
ATOM 2189 C C . GLU A 1 270 ? -8.357 -15.059 2.857 1.00 72.38 270 GLU A C 1
ATOM 2191 O O . GLU A 1 270 ? -8.485 -14.589 3.992 1.00 72.38 270 GLU A O 1
ATOM 2196 N N . GLU A 1 271 ? -7.242 -15.686 2.472 1.00 72.56 271 GLU A N 1
ATOM 2197 C CA . GLU A 1 271 ? -6.143 -16.004 3.393 1.00 72.56 271 GLU A CA 1
ATOM 2198 C C . GLU A 1 271 ? -5.464 -14.753 3.961 1.00 72.56 271 GLU A C 1
ATOM 2200 O O . GLU A 1 271 ? -5.185 -14.719 5.158 1.00 72.56 271 GLU A O 1
ATOM 2205 N N . PHE A 1 272 ? -5.282 -13.705 3.147 1.00 77.19 272 PHE A N 1
ATOM 2206 C CA . PHE A 1 272 ? -4.550 -12.492 3.532 1.00 77.19 272 PHE A CA 1
ATOM 2207 C C . PHE A 1 272 ? -5.181 -11.758 4.728 1.00 77.19 272 PHE A C 1
ATOM 2209 O O . PHE A 1 272 ? -4.499 -11.451 5.701 1.00 77.19 272 PHE A O 1
ATOM 2216 N N . PHE A 1 273 ? -6.499 -11.527 4.707 1.00 84.19 273 PHE A N 1
ATOM 2217 C CA . PHE A 1 273 ? -7.206 -10.829 5.792 1.00 84.19 273 PHE A CA 1
ATOM 2218 C C . PHE A 1 273 ? -7.692 -11.758 6.910 1.00 84.19 273 PHE A C 1
ATOM 2220 O O . PHE A 1 273 ? -8.116 -11.287 7.970 1.00 84.19 273 PHE A O 1
ATOM 2227 N N . SER A 1 274 ? -7.644 -13.081 6.706 1.00 86.50 274 SER A N 1
ATOM 2228 C CA . SER A 1 274 ? -8.135 -14.067 7.675 1.00 86.50 274 SER A CA 1
ATOM 2229 C C . SER A 1 274 ? -7.570 -13.880 9.092 1.00 86.50 274 SER A C 1
ATOM 2231 O O . SER A 1 274 ? -8.361 -13.988 10.036 1.00 86.50 274 SER A O 1
ATOM 2233 N N . PRO A 1 275 ? -6.267 -13.582 9.295 1.00 86.38 275 PRO A N 1
ATOM 2234 C CA . PRO A 1 275 ? -5.731 -13.357 10.634 1.00 86.38 275 PRO A CA 1
ATOM 2235 C C . PRO A 1 275 ? -6.431 -12.203 11.363 1.00 86.38 275 PRO A C 1
ATOM 2237 O O . PRO A 1 275 ? -6.877 -12.381 12.494 1.00 86.38 275 PRO A O 1
ATOM 2240 N N . ILE A 1 276 ? -6.647 -11.071 10.684 1.00 89.44 276 ILE A N 1
ATOM 2241 C CA . ILE A 1 276 ? -7.296 -9.884 11.264 1.00 89.44 276 ILE A CA 1
ATOM 2242 C C . ILE A 1 276 ? -8.739 -10.204 11.666 1.00 89.44 276 ILE A C 1
ATOM 2244 O O . ILE A 1 276 ? -9.162 -9.909 12.786 1.00 89.44 276 ILE A O 1
ATOM 2248 N N . TRP A 1 277 ? -9.491 -10.868 10.784 1.00 92.44 277 TRP A N 1
ATOM 2249 C CA . TRP A 1 277 ? -10.871 -11.265 11.067 1.00 92.44 277 TRP A CA 1
ATOM 2250 C C . TRP A 1 277 ? -10.981 -12.261 12.225 1.00 92.44 277 TRP A C 1
ATOM 2252 O O . TRP A 1 277 ? -11.891 -12.149 13.051 1.00 92.44 277 TRP A O 1
ATOM 2262 N N . LYS A 1 278 ? -10.051 -13.222 12.319 1.00 90.25 278 LYS A N 1
ATOM 2263 C CA . LYS A 1 278 ? -9.968 -14.159 13.452 1.00 90.25 278 LYS A CA 1
ATOM 2264 C C . LYS A 1 278 ? -9.706 -13.421 14.758 1.00 90.25 278 LYS A C 1
ATOM 2266 O O . LYS A 1 278 ? -10.323 -13.756 15.769 1.00 90.25 278 LYS A O 1
ATOM 2271 N N . ASP A 1 279 ? -8.844 -12.412 14.737 1.00 89.06 279 ASP A N 1
ATOM 2272 C CA . ASP A 1 279 ? -8.524 -11.639 15.931 1.00 89.06 279 ASP A CA 1
ATOM 2273 C C . ASP A 1 279 ? -9.714 -10.814 16.407 1.00 89.06 279 ASP A C 1
ATOM 2275 O O . ASP A 1 279 ? -10.089 -10.936 17.575 1.00 89.06 279 ASP A O 1
ATOM 2279 N N . ILE A 1 280 ? -10.364 -10.063 15.508 1.00 92.19 280 ILE A N 1
ATOM 2280 C CA . ILE A 1 280 ? -11.586 -9.306 15.830 1.00 92.19 280 ILE A CA 1
ATOM 2281 C C . ILE A 1 280 ? -12.643 -10.246 16.422 1.00 92.19 280 ILE A C 1
ATOM 2283 O O . ILE A 1 280 ? -13.187 -9.971 17.493 1.00 92.19 280 ILE A O 1
ATOM 2287 N N . LEU A 1 281 ? -12.887 -11.396 15.784 1.00 92.44 281 LEU A N 1
ATOM 2288 C CA . LEU A 1 281 ? -13.842 -12.381 16.286 1.00 92.44 281 LEU A CA 1
ATOM 2289 C C . LEU A 1 281 ? -13.461 -12.878 17.687 1.00 92.44 281 LEU A C 1
ATOM 2291 O O . LEU A 1 281 ? -14.303 -12.876 18.584 1.00 92.44 281 LEU A O 1
ATOM 2295 N N . SER A 1 282 ? -12.199 -13.269 17.889 1.00 89.69 282 SER A N 1
ATOM 2296 C CA . SER A 1 282 ? -11.710 -13.836 19.153 1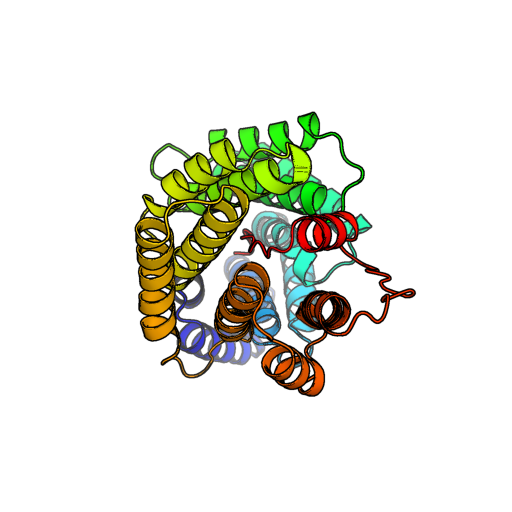.00 89.69 282 SER A CA 1
ATOM 2297 C C . SER A 1 282 ? -11.882 -12.880 20.337 1.00 89.69 282 SER A C 1
ATOM 2299 O O . SER A 1 282 ? -12.304 -13.310 21.416 1.00 89.69 282 SER A O 1
ATOM 2301 N N . ARG A 1 283 ? -11.649 -11.575 20.121 1.00 89.25 283 ARG A N 1
ATOM 2302 C CA . ARG A 1 283 ? -11.846 -10.527 21.133 1.00 89.25 283 ARG A CA 1
ATOM 2303 C C . ARG A 1 283 ? -13.316 -10.368 21.516 1.00 89.25 283 ARG A C 1
ATOM 2305 O O . ARG A 1 283 ? -13.607 -10.087 22.675 1.00 89.25 283 ARG A O 1
ATOM 2312 N N . GLN A 1 284 ? -14.241 -10.600 20.583 1.00 87.62 284 GLN A N 1
ATOM 2313 C CA . GLN A 1 284 ? -15.676 -10.435 20.828 1.00 87.62 284 GLN A CA 1
ATOM 2314 C C . GLN A 1 284 ? -16.348 -11.653 21.465 1.00 87.62 284 GLN A C 1
ATOM 2316 O O . GLN A 1 284 ? -17.299 -11.490 22.226 1.00 87.62 284 GLN A O 1
ATOM 2321 N N . ILE A 1 285 ? -15.866 -12.870 21.195 1.00 87.38 285 ILE A N 1
ATOM 2322 C CA . ILE A 1 285 ? -16.467 -14.103 21.739 1.00 87.38 285 ILE A CA 1
ATOM 2323 C C . ILE A 1 285 ? -15.751 -14.642 22.987 1.00 87.38 285 ILE A C 1
ATOM 2325 O O . ILE A 1 285 ? -16.104 -15.711 23.477 1.00 87.38 285 ILE A O 1
ATOM 2329 N N . SER A 1 286 ? -14.761 -13.914 23.522 1.00 73.19 286 SER A N 1
ATOM 2330 C CA . SER A 1 286 ? -13.967 -14.302 24.706 1.00 73.19 286 SER A CA 1
ATOM 2331 C C . SER A 1 286 ? -13.312 -15.691 24.608 1.00 73.19 286 SER A C 1
ATOM 2333 O O . SER A 1 286 ? -13.026 -16.325 25.626 1.00 73.19 286 SER A O 1
ATOM 2335 N N . VAL A 1 287 ? -13.054 -16.177 23.390 1.00 63.28 287 VAL A N 1
ATOM 2336 C CA . VAL A 1 287 ? -12.303 -17.417 23.161 1.00 63.28 287 VAL A CA 1
ATOM 2337 C C . VAL A 1 287 ? -10.868 -17.014 22.836 1.00 63.28 287 VAL A C 1
ATOM 2339 O O . VAL A 1 287 ? -10.638 -16.466 21.758 1.00 63.28 287 VAL A O 1
ATOM 2342 N N . PRO A 1 288 ? -9.891 -17.245 23.735 1.00 56.84 288 PRO A N 1
ATOM 2343 C CA . PRO A 1 288 ? -8.513 -16.868 23.462 1.00 56.84 288 PRO A CA 1
ATOM 2344 C C . PRO A 1 288 ? -8.015 -17.611 22.224 1.00 56.84 288 PRO A C 1
ATOM 2346 O O . PRO A 1 288 ? -8.007 -18.845 22.193 1.00 56.84 288 PRO A O 1
ATOM 2349 N N . ASN A 1 289 ? -7.576 -16.855 21.217 1.00 59.91 289 ASN A N 1
ATOM 2350 C CA . ASN A 1 289 ? -6.921 -17.393 20.033 1.00 59.91 289 ASN A CA 1
ATOM 2351 C C . ASN A 1 289 ? -5.509 -17.871 20.417 1.00 59.91 289 ASN A C 1
ATOM 2353 O O . ASN A 1 289 ? -4.512 -17.202 20.169 1.00 59.91 289 ASN A O 1
ATOM 2357 N N . LYS A 1 290 ? -5.421 -19.023 21.095 1.00 48.53 290 LYS A N 1
ATOM 2358 C CA . LYS A 1 290 ? -4.156 -19.592 21.601 1.00 48.53 290 LYS A CA 1
ATOM 2359 C C . LYS A 1 290 ? -3.174 -19.998 20.492 1.00 48.53 290 LYS A C 1
ATOM 2361 O O . LYS A 1 290 ? -2.036 -20.325 20.807 1.00 48.53 290 LYS A O 1
ATOM 2366 N N . ASN A 1 291 ? -3.606 -19.955 19.229 1.00 48.69 291 ASN A N 1
ATOM 2367 C CA . ASN A 1 291 ? -2.855 -20.398 18.057 1.00 48.69 291 ASN A CA 1
ATOM 2368 C C . ASN A 1 291 ? -2.748 -19.300 16.982 1.00 48.69 291 ASN A C 1
ATOM 2370 O O . ASN A 1 291 ? -2.661 -19.629 15.800 1.00 48.69 291 ASN A O 1
ATOM 2374 N N . ALA A 1 292 ? -2.784 -18.013 17.349 1.00 55.19 292 ALA A N 1
ATOM 2375 C CA . ALA A 1 292 ? -2.493 -16.933 16.405 1.00 55.19 292 ALA A CA 1
ATOM 2376 C C . ALA A 1 292 ? -0.998 -16.946 16.033 1.00 55.19 292 ALA A C 1
ATOM 2378 O O . ALA A 1 292 ? -0.194 -16.164 16.530 1.00 55.19 292 ALA A O 1
ATOM 2379 N N . THR A 1 293 ? -0.595 -17.899 15.199 1.00 55.31 293 THR A N 1
ATOM 2380 C CA . THR A 1 293 ? 0.688 -17.863 14.509 1.00 55.31 293 THR A CA 1
ATOM 2381 C C . THR A 1 293 ? 0.484 -17.058 13.238 1.00 55.31 293 THR A C 1
ATOM 2383 O O . THR A 1 293 ? -0.186 -17.529 12.321 1.00 55.31 293 THR A O 1
ATOM 2386 N N . TYR A 1 294 ? 1.038 -15.849 13.204 1.00 65.00 294 TYR A N 1
ATOM 2387 C CA . TYR A 1 294 ? 1.226 -15.085 11.972 1.00 65.00 294 TYR A CA 1
ATOM 2388 C C . TYR A 1 294 ? 2.576 -15.525 11.391 1.00 65.00 294 TYR A C 1
ATOM 2390 O O . TYR A 1 294 ? 3.602 -15.161 11.972 1.00 65.00 294 TYR A O 1
ATOM 2398 N N . PRO A 1 295 ? 2.602 -16.394 10.363 1.00 59.00 295 PRO A N 1
ATOM 2399 C CA . PRO A 1 295 ? 3.859 -16.876 9.796 1.00 59.00 295 PRO A CA 1
ATOM 2400 C C . PRO A 1 295 ? 4.649 -15.734 9.142 1.00 59.00 295 PRO A C 1
ATOM 2402 O O . PRO A 1 295 ? 5.868 -15.703 9.276 1.00 59.00 295 PRO A O 1
ATOM 2405 N N . ASP A 1 296 ? 3.940 -14.764 8.557 1.00 64.88 296 ASP A N 1
ATOM 2406 C CA . ASP A 1 296 ? 4.495 -13.578 7.908 1.00 64.88 296 ASP A CA 1
ATOM 2407 C C . ASP A 1 296 ? 4.024 -12.297 8.614 1.00 64.88 296 ASP A C 1
ATOM 2409 O O . ASP A 1 296 ? 2.922 -12.242 9.170 1.00 64.88 296 ASP A O 1
ATOM 2413 N N . SER A 1 297 ? 4.874 -11.264 8.614 1.00 73.75 297 SER A N 1
ATOM 2414 C CA . SER A 1 297 ? 4.588 -9.937 9.191 1.00 73.75 297 SER A CA 1
ATOM 2415 C C . SER A 1 297 ? 4.092 -9.978 10.646 1.00 73.75 297 SER A C 1
ATOM 2417 O O . SER A 1 297 ? 3.203 -9.221 11.043 1.00 73.75 297 SER A O 1
ATOM 2419 N N . HIS A 1 298 ? 4.660 -10.881 11.456 1.00 78.31 298 HIS A N 1
ATOM 2420 C CA . HIS A 1 298 ? 4.224 -11.134 12.833 1.00 78.31 298 HIS A CA 1
ATOM 2421 C C . HIS A 1 298 ? 4.137 -9.862 13.673 1.00 78.31 298 HIS A C 1
ATOM 2423 O O . HIS A 1 298 ? 3.128 -9.630 14.338 1.00 78.31 298 HIS A O 1
ATOM 2429 N N . PHE A 1 299 ? 5.170 -9.019 13.592 1.00 83.69 299 PHE A N 1
ATOM 2430 C CA . PHE A 1 299 ? 5.200 -7.750 14.304 1.00 83.69 299 PHE A CA 1
ATOM 2431 C C . PHE A 1 299 ? 4.006 -6.871 13.922 1.00 83.69 299 PHE A C 1
ATOM 2433 O O . PHE A 1 299 ? 3.289 -6.408 14.805 1.00 83.69 299 PHE A O 1
ATOM 2440 N N . PHE A 1 300 ? 3.748 -6.677 12.625 1.00 85.81 300 PHE A N 1
ATOM 2441 C CA . PHE A 1 300 ? 2.618 -5.875 12.162 1.00 85.81 300 PHE A CA 1
ATOM 2442 C C . PHE A 1 300 ? 1.286 -6.368 12.739 1.00 85.81 300 PHE A C 1
ATOM 2444 O O . PHE A 1 300 ? 0.581 -5.592 13.390 1.00 85.81 300 PHE A O 1
ATOM 2451 N N . TYR A 1 301 ? 0.971 -7.654 12.556 1.00 84.88 301 TYR A N 1
ATOM 2452 C CA . TYR A 1 301 ? -0.295 -8.229 13.013 1.00 84.88 301 TYR A CA 1
ATOM 2453 C C . TYR A 1 301 ? -0.456 -8.165 14.536 1.00 84.88 301 TYR A C 1
ATOM 2455 O O . TYR A 1 301 ? -1.525 -7.802 15.031 1.00 84.88 301 TYR A O 1
ATOM 2463 N N . GLU A 1 302 ? 0.614 -8.434 15.288 1.00 86.38 302 GLU A N 1
ATOM 2464 C CA . GLU A 1 302 ? 0.621 -8.294 16.743 1.00 86.38 302 GLU A CA 1
ATOM 2465 C C . GLU A 1 302 ? 0.309 -6.849 17.162 1.00 86.38 302 GLU A C 1
ATOM 2467 O O . GLU A 1 302 ? -0.538 -6.613 18.031 1.00 86.38 302 GLU A O 1
ATOM 2472 N N . GLN A 1 303 ? 0.948 -5.864 16.521 1.00 90.38 303 GLN A N 1
ATOM 2473 C CA . GLN A 1 303 ? 0.765 -4.456 16.857 1.00 90.38 303 GLN A CA 1
ATOM 2474 C C . GLN A 1 303 ? -0.653 -3.959 16.564 1.00 90.38 303 GLN A C 1
ATOM 2476 O O . GLN A 1 303 ? -1.252 -3.308 17.427 1.00 90.38 303 GLN A O 1
ATOM 2481 N N . ILE A 1 304 ? -1.208 -4.262 15.387 1.00 91.50 304 ILE A N 1
ATOM 2482 C CA . ILE A 1 304 ? -2.564 -3.820 15.028 1.00 91.50 304 ILE A CA 1
ATOM 2483 C C . ILE A 1 304 ? -3.629 -4.519 15.884 1.00 91.50 304 ILE A C 1
ATOM 2485 O O . ILE A 1 304 ? -4.580 -3.870 16.320 1.00 91.50 304 ILE A O 1
ATOM 2489 N N . ASN A 1 305 ? -3.433 -5.799 16.226 1.00 89.69 305 ASN A N 1
ATOM 2490 C CA . ASN A 1 305 ? -4.327 -6.551 17.108 1.00 89.69 305 ASN A CA 1
ATOM 2491 C C . ASN A 1 305 ? -4.308 -5.968 18.529 1.00 89.69 305 ASN A C 1
ATOM 2493 O O . ASN A 1 305 ? -5.362 -5.651 19.086 1.00 89.69 305 ASN A O 1
ATOM 2497 N N . ARG A 1 306 ? -3.111 -5.726 19.086 1.00 90.50 306 ARG A N 1
ATOM 2498 C CA . ARG A 1 306 ? -2.927 -5.082 20.399 1.00 90.50 306 ARG A CA 1
ATOM 2499 C C . ARG A 1 306 ? -3.628 -3.726 20.472 1.00 90.50 306 ARG A C 1
ATOM 2501 O O . ARG A 1 306 ? -4.227 -3.397 21.493 1.00 90.50 306 ARG A O 1
ATOM 2508 N N . LYS A 1 307 ? -3.543 -2.946 19.395 1.00 93.88 307 LYS A N 1
ATOM 2509 C CA . LYS A 1 307 ? -4.118 -1.599 19.290 1.00 93.88 307 LYS A CA 1
ATOM 2510 C C . LYS A 1 307 ? -5.588 -1.583 18.858 1.00 93.88 307 LYS A C 1
ATOM 2512 O O . LYS A 1 307 ? -6.204 -0.529 18.943 1.00 93.88 307 LYS A O 1
ATOM 2517 N N . ARG A 1 308 ? -6.153 -2.724 18.441 1.00 94.00 308 ARG A N 1
ATOM 2518 C CA . ARG A 1 308 ? -7.522 -2.855 17.904 1.00 94.00 308 ARG A CA 1
ATOM 2519 C C . ARG A 1 308 ? -7.793 -1.878 16.758 1.00 94.00 308 ARG A C 1
ATOM 2521 O O . ARG A 1 308 ? -8.768 -1.133 16.775 1.00 94.00 308 ARG A O 1
ATOM 2528 N N . ILE A 1 309 ? -6.889 -1.875 15.787 1.00 95.50 309 ILE A N 1
ATOM 2529 C CA . ILE A 1 309 ? -6.956 -1.056 14.573 1.00 95.50 309 ILE A CA 1
ATOM 2530 C C . ILE A 1 309 ? -6.572 -1.898 13.357 1.00 95.50 309 ILE A C 1
ATOM 2532 O O . ILE A 1 309 ? -6.167 -3.051 13.496 1.00 95.50 309 ILE A O 1
ATOM 2536 N N . PHE A 1 310 ? -6.639 -1.301 12.172 1.00 95.75 310 PHE A N 1
ATOM 2537 C CA . PHE A 1 310 ? -6.068 -1.852 10.950 1.00 95.75 310 PHE A CA 1
ATOM 2538 C C . PHE A 1 310 ? -5.454 -0.730 10.115 1.00 95.75 310 PHE A C 1
ATOM 2540 O O . PHE A 1 310 ? -6.144 0.227 9.803 1.00 95.75 310 PHE A O 1
ATOM 2547 N N . LEU A 1 311 ? -4.184 -0.844 9.731 1.00 95.69 311 LEU A N 1
ATOM 2548 C CA . LEU A 1 311 ? -3.518 0.169 8.913 1.00 95.69 311 LEU A CA 1
ATOM 2549 C C . LEU A 1 311 ? -3.182 -0.394 7.535 1.00 95.69 311 LEU A C 1
ATOM 2551 O O . LEU A 1 311 ? -2.592 -1.467 7.439 1.00 95.69 311 LEU A O 1
ATOM 2555 N N . ALA A 1 312 ? -3.526 0.346 6.489 1.00 94.06 312 ALA A N 1
ATOM 2556 C CA . ALA A 1 312 ? -3.268 -0.026 5.105 1.00 94.06 312 ALA A CA 1
ATOM 2557 C C . ALA A 1 312 ? -2.040 0.711 4.554 1.00 94.06 312 ALA A C 1
ATOM 2559 O O . ALA A 1 312 ? -1.974 1.944 4.554 1.00 94.06 312 ALA A O 1
ATOM 2560 N N . GLU A 1 313 ? -1.058 -0.057 4.096 1.00 92.31 313 GLU A N 1
ATOM 2561 C CA . GLU A 1 313 ? 0.183 0.440 3.504 1.00 92.31 313 GLU A CA 1
ATOM 2562 C C . GLU A 1 313 ? 0.078 0.628 1.989 1.00 92.31 313 GLU A C 1
ATOM 2564 O O . GLU A 1 313 ? -0.757 0.021 1.322 1.00 92.31 313 GLU A O 1
ATOM 2569 N N . PHE A 1 314 ? 0.987 1.432 1.442 1.00 91.19 314 PHE A N 1
ATOM 2570 C CA . PHE A 1 314 ? 1.258 1.468 0.007 1.00 91.19 314 PHE A CA 1
ATOM 2571 C C . PHE A 1 314 ? 2.647 0.934 -0.301 1.00 91.19 314 PHE A C 1
ATOM 2573 O O . PHE A 1 314 ? 3.528 0.938 0.559 1.00 91.19 314 PHE A O 1
ATOM 2580 N N . ARG A 1 315 ? 2.850 0.526 -1.554 1.00 88.75 315 ARG A N 1
ATOM 2581 C CA . ARG A 1 315 ? 4.117 0.008 -2.076 1.00 88.75 315 ARG A CA 1
ATOM 2582 C C . ARG A 1 315 ? 4.335 0.484 -3.506 1.00 88.75 315 ARG A C 1
ATOM 2584 O O . ARG A 1 315 ? 3.374 0.593 -4.267 1.00 88.75 315 ARG A O 1
ATOM 2591 N N . TYR A 1 316 ? 5.586 0.772 -3.860 1.00 86.00 316 TYR A N 1
ATOM 2592 C CA . TYR A 1 316 ? 5.952 1.105 -5.236 1.00 86.00 316 TYR A CA 1
ATOM 2593 C C . TYR A 1 316 ? 6.279 -0.155 -5.992 1.00 86.00 316 TYR A C 1
ATOM 2595 O O . TYR A 1 316 ? 7.403 -0.656 -5.941 1.00 86.00 316 TYR A O 1
ATOM 2603 N N . TRP A 1 317 ? 5.260 -0.679 -6.652 1.00 80.12 317 TRP A N 1
ATOM 2604 C CA . TRP A 1 317 ? 5.439 -1.829 -7.502 1.00 80.12 317 TRP A CA 1
ATOM 2605 C C . TRP A 1 317 ? 5.834 -1.387 -8.912 1.00 80.12 317 TRP A C 1
ATOM 2607 O O . TRP A 1 317 ? 6.929 -1.735 -9.322 1.00 80.12 317 TRP A O 1
ATOM 2617 N N . GLU A 1 318 ? 5.047 -0.565 -9.610 1.00 68.62 318 GLU A N 1
ATOM 2618 C CA . GLU A 1 318 ? 5.369 -0.069 -10.967 1.00 68.62 318 GLU A CA 1
ATOM 2619 C C . GLU A 1 318 ? 6.287 1.161 -11.005 1.00 68.62 318 GLU A C 1
ATOM 2621 O O . GLU A 1 318 ? 6.081 2.099 -10.194 1.00 68.62 318 GLU A O 1
#